Protein AF-A0A1F3VBC3-F1 (afdb_monomer_lite)

Secondary structure (DSSP, 8-state):
-HHHHHHHHHHHHHHHHHHHHTHHHHHHHTTTHHHHHT-HHHHHHHHHHHHHHHHHGGGGS-TT--HHHHHHHHHHHHHHHHHHHHHHHHHHTTSS-HHHHHHHHHHHHIIIIIHHHHHHHHHHSS--TTHHHHHHHHHHHHHHHHHHTTEE--TTS--EEGGGSTT-S-------HHHHHHHHHHHHHHHHHHHHHHHHT-

Foldseek 3Di:
DVVVVVVLVVLLVVLVVLCVVCVVVVCVVQVCVVVLLPDPVNVVVLVVLLCLLQVLQVLQPDPLGHNVLSNQLSVLLSSQLLVLLLQVVCVVVVNHDPSSNSSSVSSLSVNQAVSSQVVCCVVPVHGDPCRVVSSVVSSVLSNLSNQLSQWADAVPDQIDGVSVDSPPPHPPGDGDVVNSCVVNVVSVVVSVCVSVVSVVVD

Sequence (202 aa):
MMVFRIIIIVLSFTSLALVIFNFSDLKQRYKNYFRFLFTPWKVITFVLATLGITLVAPYTGDPTWDYGVSIIMSVMTYLSAPWVCGVTYRFFNRRSSFYDLIIAIAMWLLSASLSYDLYNYFKLGFFPDSSLANLSISTGLYFLGGLFWNLTTLLNQWPTLAFLKESWPDKNIKLNYRSLLIVGLPFMILATITILFFVYNN

pLDDT: mean 87.83, std 8.17, range [58.75, 97.94]

Structure (mmCIF, N/CA/C/O backbone):
data_AF-A0A1F3VBC3-F1
#
_entry.id   AF-A0A1F3VBC3-F1
#
loop_
_atom_site.group_PDB
_atom_site.id
_atom_site.type_symbol
_atom_site.label_atom_id
_atom_site.label_alt_id
_atom_site.label_comp_id
_atom_site.label_asym_id
_atom_site.label_entity_id
_atom_site.label_seq_id
_atom_site.pdbx_PDB_ins_code
_atom_site.Cartn_x
_atom_site.Cartn_y
_atom_site.Cartn_z
_atom_site.occupancy
_atom_site.B_iso_or_equiv
_atom_site.auth_seq_id
_atom_site.auth_comp_id
_atom_site.auth_asym_id
_atom_site.auth_atom_id
_atom_site.pdbx_PDB_model_num
ATOM 1 N N . MET A 1 1 ? 23.721 5.123 -6.062 1.00 69.94 1 MET A N 1
ATOM 2 C CA . MET A 1 1 ? 22.565 4.207 -6.239 1.00 69.94 1 MET A CA 1
ATOM 3 C C . MET A 1 1 ? 22.745 2.842 -5.578 1.00 69.94 1 MET A C 1
ATOM 5 O O . MET A 1 1 ? 21.827 2.418 -4.893 1.00 69.94 1 MET A O 1
ATOM 9 N N . MET A 1 2 ? 23.890 2.162 -5.715 1.00 78.50 2 MET A N 1
ATOM 10 C CA . MET A 1 2 ? 24.090 0.813 -5.147 1.00 78.50 2 MET A CA 1
ATOM 11 C C . MET A 1 2 ? 23.844 0.723 -3.627 1.00 78.50 2 MET A C 1
ATOM 13 O O . MET A 1 2 ? 23.063 -0.113 -3.188 1.00 78.50 2 MET A O 1
ATOM 17 N N . VAL A 1 3 ? 24.431 1.626 -2.832 1.00 79.81 3 VAL A N 1
ATOM 18 C CA . VAL A 1 3 ? 24.248 1.660 -1.363 1.00 79.81 3 VAL A CA 1
ATOM 19 C C . VAL A 1 3 ? 22.774 1.810 -0.972 1.00 79.81 3 VAL A C 1
ATOM 21 O O . VAL A 1 3 ? 22.285 1.113 -0.092 1.00 79.81 3 VAL A O 1
ATOM 24 N N . PHE A 1 4 ? 22.042 2.676 -1.672 1.00 79.69 4 PHE A N 1
ATOM 25 C CA . PHE A 1 4 ? 20.618 2.909 -1.436 1.00 79.69 4 PHE A CA 1
ATOM 26 C C . PHE A 1 4 ? 19.768 1.653 -1.682 1.00 79.69 4 PHE A C 1
ATOM 28 O O . PHE A 1 4 ? 18.928 1.305 -0.854 1.00 79.69 4 PHE A O 1
ATOM 35 N N . ARG A 1 5 ? 20.035 0.927 -2.776 1.00 81.06 5 ARG A N 1
ATOM 36 C CA . ARG A 1 5 ? 19.354 -0.341 -3.082 1.00 81.06 5 ARG A CA 1
ATOM 37 C C . ARG A 1 5 ? 19.635 -1.401 -2.018 1.00 81.06 5 ARG A C 1
ATOM 39 O O . ARG A 1 5 ? 18.708 -2.062 -1.567 1.00 81.06 5 ARG A O 1
ATOM 46 N N . ILE A 1 6 ? 20.887 -1.517 -1.568 1.00 84.25 6 ILE A N 1
ATOM 47 C CA . ILE A 1 6 ? 21.260 -2.443 -0.487 1.00 84.25 6 ILE A CA 1
ATOM 48 C C . ILE A 1 6 ? 20.471 -2.123 0.785 1.00 84.25 6 ILE A C 1
ATOM 50 O O . ILE A 1 6 ? 19.919 -3.032 1.395 1.00 84.25 6 ILE A O 1
ATOM 54 N N . ILE A 1 7 ? 20.356 -0.844 1.153 1.00 83.69 7 ILE A N 1
ATOM 55 C CA . ILE A 1 7 ? 19.577 -0.426 2.326 1.00 83.69 7 ILE A CA 1
ATOM 56 C C . ILE A 1 7 ? 18.109 -0.850 2.189 1.00 83.69 7 ILE A C 1
ATOM 58 O O . ILE A 1 7 ? 17.572 -1.460 3.109 1.00 83.69 7 ILE A O 1
ATOM 62 N N . ILE A 1 8 ? 17.464 -0.586 1.047 1.00 83.06 8 ILE A N 1
ATOM 63 C CA . ILE A 1 8 ? 16.056 -0.963 0.824 1.00 83.06 8 ILE A CA 1
ATOM 64 C C . ILE A 1 8 ? 15.864 -2.476 0.892 1.00 83.06 8 ILE A C 1
ATOM 66 O O . ILE A 1 8 ? 14.928 -2.943 1.543 1.00 83.06 8 ILE A O 1
ATOM 70 N N . ILE A 1 9 ? 16.751 -3.237 0.250 1.00 85.69 9 ILE A N 1
ATOM 71 C CA . ILE A 1 9 ? 16.736 -4.702 0.260 1.00 85.69 9 ILE A CA 1
ATOM 72 C C . ILE A 1 9 ? 16.849 -5.206 1.699 1.00 85.69 9 ILE A C 1
ATOM 74 O O . ILE A 1 9 ? 15.980 -5.943 2.161 1.00 85.69 9 ILE A O 1
ATOM 78 N N . VAL A 1 10 ? 17.871 -4.761 2.434 1.00 86.44 10 VAL A N 1
ATOM 79 C CA . VAL A 1 10 ? 18.107 -5.182 3.820 1.00 86.44 10 VAL A CA 1
ATOM 80 C C . VAL A 1 10 ? 16.914 -4.831 4.704 1.00 86.44 10 VAL A C 1
ATOM 82 O O . VAL A 1 10 ? 16.432 -5.699 5.429 1.00 86.44 10 VAL A O 1
ATOM 85 N N . LEU A 1 11 ? 16.385 -3.607 4.621 1.00 83.19 11 LEU A N 1
ATOM 86 C CA . LEU A 1 11 ? 15.227 -3.188 5.416 1.00 83.19 11 LEU A CA 1
ATOM 87 C C . LEU A 1 11 ? 13.977 -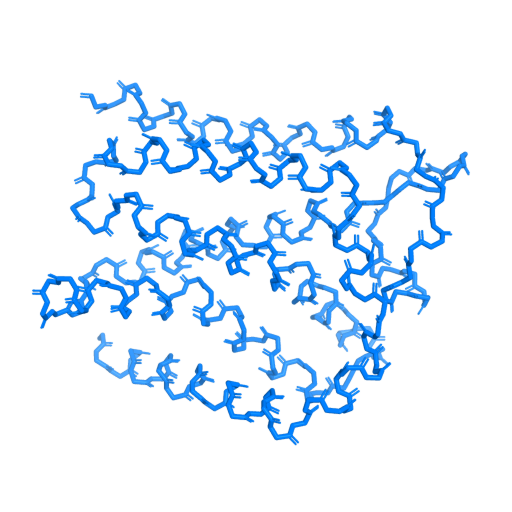4.016 5.099 1.00 83.19 11 LEU A C 1
ATOM 89 O O . LEU A 1 11 ? 13.274 -4.437 6.016 1.00 83.19 11 LEU A O 1
ATOM 93 N N . SER A 1 12 ? 13.719 -4.291 3.822 1.00 81.00 12 SER A N 1
ATOM 94 C CA . SER A 1 12 ? 12.534 -5.035 3.384 1.00 81.00 12 SER A CA 1
ATOM 95 C C . SER A 1 12 ? 12.616 -6.532 3.714 1.00 81.00 12 SER A C 1
ATOM 97 O O . SER A 1 12 ? 11.618 -7.135 4.099 1.00 81.00 12 SER A O 1
ATOM 99 N N . PHE A 1 13 ? 13.795 -7.155 3.622 1.00 83.88 13 PHE A N 1
ATOM 100 C CA . PHE A 1 13 ? 13.970 -8.542 4.071 1.00 83.88 13 PHE A CA 1
ATOM 101 C C . PHE A 1 13 ? 13.936 -8.651 5.595 1.00 83.88 13 PHE A C 1
ATOM 103 O O . PHE A 1 13 ? 13.336 -9.582 6.132 1.00 83.88 13 PHE A O 1
ATOM 110 N N . THR A 1 14 ? 14.513 -7.672 6.298 1.00 79.94 14 THR A N 1
ATOM 111 C CA . THR A 1 14 ? 14.430 -7.598 7.761 1.00 79.94 14 THR A CA 1
ATOM 112 C C . THR A 1 14 ? 12.976 -7.488 8.202 1.00 79.94 14 THR A C 1
ATOM 114 O O . THR A 1 14 ? 12.574 -8.157 9.147 1.00 79.94 14 THR A O 1
ATOM 117 N N . SER A 1 15 ? 12.143 -6.714 7.508 1.00 74.25 15 SER A N 1
ATOM 118 C CA . SER A 1 15 ? 10.729 -6.604 7.871 1.00 74.25 15 SER A CA 1
ATOM 119 C C . SER A 1 15 ? 9.919 -7.837 7.563 1.00 74.25 15 SER A C 1
ATOM 121 O O . SER A 1 15 ? 9.109 -8.223 8.400 1.00 74.25 15 SER A O 1
ATOM 123 N N . LEU A 1 16 ? 10.167 -8.489 6.427 1.00 80.69 16 LEU A N 1
ATOM 124 C CA . LEU A 1 16 ? 9.552 -9.775 6.133 1.00 80.69 16 LEU A CA 1
ATOM 125 C C . LEU A 1 16 ? 9.882 -10.780 7.244 1.00 80.69 16 LEU A C 1
ATOM 127 O O . LEU A 1 16 ? 8.977 -11.421 7.776 1.00 80.69 16 LEU A O 1
ATOM 131 N N . ALA A 1 17 ? 11.148 -10.843 7.665 1.00 85.56 17 ALA A N 1
ATOM 132 C CA . ALA A 1 17 ? 11.569 -11.664 8.793 1.00 85.56 17 ALA A CA 1
ATOM 133 C C . ALA A 1 17 ? 10.848 -11.261 10.092 1.00 85.56 17 ALA A C 1
ATOM 135 O O . ALA A 1 17 ? 10.255 -12.114 10.747 1.00 85.56 17 ALA A O 1
ATOM 136 N N . LEU A 1 18 ? 10.821 -9.972 10.450 1.00 81.19 18 LEU A N 1
ATOM 137 C CA . LEU A 1 18 ? 10.147 -9.483 11.661 1.00 81.19 18 LEU A CA 1
ATOM 138 C C . LEU A 1 18 ? 8.646 -9.802 11.672 1.00 81.19 18 LEU A C 1
ATOM 140 O O . LEU A 1 18 ? 8.120 -10.199 12.714 1.00 81.19 18 LEU A O 1
ATOM 144 N N . VAL A 1 19 ? 7.966 -9.668 10.530 1.00 80.75 19 VAL A N 1
ATOM 145 C CA . VAL A 1 19 ? 6.551 -10.029 10.370 1.00 80.75 19 VAL A CA 1
ATOM 146 C C . VAL A 1 19 ? 6.353 -11.526 10.563 1.00 80.75 19 VAL A C 1
ATOM 148 O O . VAL A 1 19 ? 5.432 -11.908 11.278 1.00 80.75 19 VAL A O 1
ATOM 151 N N . ILE A 1 20 ? 7.210 -12.365 9.975 1.00 85.12 20 ILE A N 1
ATOM 152 C CA . ILE A 1 20 ? 7.134 -13.827 10.104 1.00 85.12 20 ILE A CA 1
ATOM 153 C C . ILE A 1 20 ? 7.368 -14.253 11.558 1.00 85.12 20 ILE A C 1
ATOM 155 O O . ILE A 1 20 ? 6.553 -14.984 12.120 1.00 85.12 20 ILE A O 1
ATOM 159 N N . PHE A 1 21 ? 8.436 -13.762 12.191 1.00 87.00 21 PHE A N 1
ATOM 160 C CA . PHE A 1 21 ? 8.805 -14.152 13.555 1.00 87.00 21 PHE A CA 1
ATOM 161 C C . PHE A 1 21 ? 7.819 -13.658 14.617 1.00 87.00 21 PHE A C 1
ATOM 163 O O . PHE A 1 21 ? 7.681 -14.294 15.655 1.00 87.00 21 PHE A O 1
ATOM 170 N N . ASN A 1 22 ? 7.108 -12.557 14.359 1.00 84.44 22 ASN A N 1
ATOM 171 C CA . ASN A 1 22 ? 6.190 -11.941 15.324 1.00 84.44 22 ASN A CA 1
ATOM 172 C C . ASN A 1 22 ? 4.739 -11.969 14.832 1.00 84.44 22 ASN A C 1
ATOM 174 O O . ASN A 1 22 ? 3.905 -11.153 15.238 1.00 84.44 22 ASN A O 1
ATOM 178 N N . PHE A 1 23 ? 4.432 -12.903 13.929 1.00 83.06 23 PHE A N 1
ATOM 179 C CA . PHE A 1 23 ? 3.136 -12.970 13.272 1.00 83.06 23 PHE A CA 1
ATOM 180 C C . PHE A 1 23 ? 1.991 -13.171 14.269 1.00 83.06 23 PHE A C 1
ATOM 182 O O . PHE A 1 23 ? 0.934 -12.565 14.105 1.00 83.06 23 PHE A O 1
ATOM 189 N N . SER A 1 24 ? 2.191 -13.977 15.320 1.00 85.75 24 SER A N 1
ATOM 190 C CA . SER A 1 24 ? 1.194 -14.210 16.377 1.00 85.75 24 SER A CA 1
ATOM 191 C C . SER A 1 24 ? 0.771 -12.910 17.058 1.00 85.75 24 SER A C 1
ATOM 193 O O . SER A 1 24 ? -0.422 -12.622 17.173 1.00 85.75 24 SER A O 1
ATOM 195 N N . ASP A 1 25 ? 1.751 -12.100 17.441 1.00 87.56 25 ASP A N 1
ATOM 196 C CA . ASP A 1 25 ? 1.551 -10.877 18.209 1.00 87.56 25 ASP A CA 1
ATOM 197 C C . ASP A 1 25 ? 0.918 -9.796 17.338 1.00 87.56 25 ASP A C 1
ATOM 199 O O . ASP A 1 25 ? -0.053 -9.148 17.738 1.00 87.56 25 ASP A O 1
ATOM 203 N N . LEU A 1 26 ? 1.409 -9.646 16.103 1.00 86.44 26 LEU A N 1
ATOM 204 C CA . LEU A 1 26 ? 0.818 -8.749 15.110 1.00 86.44 26 LEU A CA 1
ATOM 205 C C . LEU A 1 26 ? -0.625 -9.149 14.797 1.00 86.44 26 LEU A C 1
ATOM 207 O O . LEU A 1 26 ? -1.516 -8.296 14.783 1.00 86.44 26 LEU A O 1
ATOM 211 N N . LYS A 1 27 ? -0.881 -10.448 14.604 1.00 87.00 27 LYS A N 1
ATOM 212 C CA . LYS A 1 27 ? -2.225 -10.982 14.369 1.00 87.00 27 LYS A CA 1
ATOM 213 C C . LYS A 1 27 ? -3.145 -10.686 15.544 1.00 87.00 27 LYS A C 1
ATOM 215 O O . LYS A 1 27 ? -4.299 -10.342 15.314 1.00 87.00 27 LYS A O 1
ATOM 220 N N . GLN A 1 28 ? -2.673 -10.787 16.784 1.00 88.50 28 GLN A N 1
ATOM 221 C CA . GLN A 1 28 ? -3.487 -10.476 17.956 1.00 88.50 28 GLN A CA 1
ATOM 222 C C . GLN A 1 28 ? -3.788 -8.974 18.060 1.00 88.50 28 GLN A C 1
ATOM 224 O O . GLN A 1 28 ? -4.956 -8.603 18.223 1.00 88.50 28 GLN A O 1
ATOM 229 N N . ARG A 1 29 ? -2.769 -8.113 17.913 1.00 88.62 29 ARG A N 1
ATOM 230 C CA . ARG A 1 29 ? -2.910 -6.644 17.975 1.00 88.62 29 ARG A CA 1
ATOM 231 C C . ARG A 1 29 ? -3.821 -6.100 16.877 1.00 88.62 29 ARG A C 1
ATOM 233 O O . ARG A 1 29 ? -4.640 -5.219 17.132 1.00 88.62 29 ARG A O 1
ATOM 240 N N . TYR A 1 30 ? -3.725 -6.655 15.673 1.00 89.50 30 TYR A N 1
ATOM 241 C CA . TYR A 1 30 ? -4.440 -6.181 14.487 1.00 89.50 30 TYR A CA 1
ATOM 242 C C . TYR A 1 30 ? -5.474 -7.193 13.971 1.00 89.50 30 TYR A C 1
ATOM 244 O O . TYR A 1 30 ? -5.798 -7.203 12.785 1.00 89.50 30 TYR A O 1
ATOM 252 N N . LYS A 1 31 ? -6.055 -8.018 14.855 1.00 89.25 31 LYS A N 1
ATOM 253 C CA . LYS A 1 31 ? -6.970 -9.128 14.499 1.00 89.25 31 LYS A CA 1
ATOM 254 C C . LYS A 1 31 ? -8.159 -8.741 13.617 1.00 89.25 31 LYS A C 1
ATOM 256 O O . LYS A 1 31 ? -8.655 -9.552 12.842 1.00 89.25 31 LYS A O 1
ATOM 261 N N . ASN A 1 32 ? -8.612 -7.495 13.727 1.00 90.81 32 ASN A N 1
ATOM 262 C CA . ASN A 1 32 ? -9.753 -6.971 12.981 1.00 90.81 32 ASN A CA 1
ATOM 263 C C . ASN A 1 32 ? -9.347 -6.236 11.691 1.00 90.81 32 ASN A C 1
ATOM 265 O O . ASN A 1 32 ? -10.221 -5.802 10.941 1.00 90.81 32 ASN A O 1
ATOM 269 N N . TYR A 1 33 ? -8.049 -6.134 11.387 1.00 92.69 33 TYR A N 1
ATOM 270 C CA . TYR A 1 33 ? -7.543 -5.357 10.257 1.00 92.69 33 TYR A CA 1
ATOM 271 C C . TYR A 1 33 ? -8.084 -5.840 8.912 1.00 92.69 33 TYR A C 1
ATOM 273 O O . TYR A 1 33 ? -8.641 -5.047 8.159 1.00 92.69 33 TYR A O 1
ATOM 281 N N . PHE A 1 34 ? -8.029 -7.144 8.629 1.00 91.88 34 PHE A N 1
ATOM 282 C CA . PHE A 1 34 ? -8.588 -7.675 7.382 1.00 91.88 34 PHE A CA 1
ATOM 283 C C . PHE A 1 34 ? -10.100 -7.467 7.297 1.00 91.88 34 PHE A C 1
ATOM 285 O O . PHE A 1 34 ? -10.625 -7.136 6.240 1.00 91.88 34 PHE A O 1
ATOM 292 N N . ARG A 1 35 ? -10.815 -7.567 8.421 1.00 90.69 35 ARG A N 1
ATOM 293 C CA . ARG A 1 35 ? -12.256 -7.290 8.469 1.00 90.69 35 ARG A CA 1
ATOM 294 C C . ARG A 1 35 ? -12.571 -5.810 8.208 1.00 90.69 35 ARG A C 1
ATOM 296 O O . ARG A 1 35 ? -13.607 -5.508 7.618 1.00 90.69 35 ARG A O 1
ATOM 303 N N . PHE A 1 36 ? -11.695 -4.903 8.636 1.00 91.06 36 PHE A N 1
ATOM 304 C CA . PHE A 1 36 ? -11.738 -3.473 8.326 1.00 91.06 36 PHE A CA 1
ATOM 305 C C . PHE A 1 36 ? -11.388 -3.180 6.858 1.00 91.06 36 PHE A C 1
ATOM 307 O O . PHE A 1 36 ? -11.990 -2.291 6.244 1.00 91.06 36 PHE A O 1
ATOM 314 N N . LEU A 1 37 ? -10.424 -3.911 6.298 1.00 93.12 37 LEU A N 1
ATOM 315 C CA . LEU A 1 37 ? -9.957 -3.741 4.928 1.00 93.12 37 LEU A CA 1
ATOM 316 C C . LEU A 1 37 ? -10.989 -4.265 3.925 1.00 93.12 37 LEU A C 1
ATOM 318 O O . LEU A 1 37 ? -11.420 -3.524 3.055 1.00 93.12 37 LEU A O 1
ATOM 322 N N . PHE A 1 38 ? -11.499 -5.483 4.111 1.00 93.19 38 PHE A N 1
ATOM 323 C CA . PHE A 1 38 ? -12.485 -6.119 3.228 1.00 93.19 38 PHE A CA 1
ATOM 324 C C . PHE A 1 38 ? -13.928 -5.633 3.459 1.00 93.19 38 PHE A C 1
ATOM 326 O O . PHE A 1 38 ? -14.891 -6.399 3.408 1.00 93.19 38 PHE A O 1
ATOM 333 N N . THR A 1 39 ? -14.101 -4.337 3.721 1.00 90.38 39 THR A N 1
ATOM 334 C CA . THR A 1 39 ? -15.423 -3.703 3.639 1.00 90.38 39 THR A CA 1
ATOM 335 C C . THR A 1 39 ? -15.778 -3.458 2.166 1.00 90.38 39 THR A C 1
ATOM 337 O O . THR A 1 39 ? -14.889 -3.086 1.399 1.00 90.38 39 THR A O 1
ATOM 340 N N . PRO A 1 40 ? -17.045 -3.644 1.738 1.00 90.06 40 PRO A N 1
ATOM 341 C CA . PRO A 1 40 ? -17.389 -3.685 0.313 1.00 90.06 40 PRO A CA 1
ATOM 342 C C . PRO A 1 40 ? -16.888 -2.489 -0.502 1.00 90.06 40 PRO A C 1
ATOM 344 O O . PRO A 1 40 ? -16.313 -2.672 -1.568 1.00 90.06 40 PRO A O 1
ATOM 347 N N . TRP A 1 41 ? -17.026 -1.266 0.015 1.00 89.19 41 TRP A N 1
ATOM 348 C CA . TRP A 1 41 ? -16.604 -0.064 -0.711 1.00 89.19 41 TRP A CA 1
ATOM 349 C C . TRP A 1 41 ? -15.081 0.018 -0.909 1.00 89.19 41 TRP A C 1
ATOM 351 O O . TRP A 1 41 ? -14.628 0.499 -1.946 1.00 89.19 41 TRP A O 1
ATOM 361 N N . LYS A 1 42 ? -14.279 -0.474 0.045 1.00 92.81 42 LYS A N 1
ATOM 362 C CA . LYS A 1 42 ? -12.815 -0.501 -0.081 1.00 92.81 42 LYS A CA 1
ATOM 363 C C . LYS A 1 42 ? -12.381 -1.508 -1.126 1.00 92.81 42 LYS A C 1
ATOM 365 O O . LYS A 1 42 ? -11.530 -1.191 -1.942 1.00 92.81 42 LYS A O 1
ATOM 370 N N . VAL A 1 43 ? -13.033 -2.671 -1.148 1.00 95.06 43 VAL A N 1
ATOM 371 C CA . VAL A 1 43 ? -12.787 -3.703 -2.160 1.00 95.06 43 VAL A CA 1
ATOM 372 C C . VAL A 1 43 ? -13.162 -3.191 -3.548 1.00 95.06 43 VAL A C 1
ATOM 374 O O . VAL A 1 43 ? -12.364 -3.313 -4.466 1.00 95.06 43 VAL A O 1
ATOM 377 N N . ILE A 1 44 ? -14.333 -2.564 -3.700 1.00 92.81 44 ILE A N 1
ATOM 378 C CA . ILE A 1 44 ? -14.769 -1.997 -4.985 1.00 92.81 44 ILE A CA 1
ATOM 379 C C . ILE A 1 44 ? -13.779 -0.930 -5.465 1.00 92.81 44 ILE A C 1
ATOM 381 O O . ILE A 1 44 ? -13.311 -0.990 -6.597 1.00 92.81 44 ILE A O 1
ATOM 385 N N . THR A 1 45 ? -13.421 0.024 -4.605 1.00 93.12 45 THR A N 1
ATOM 386 C CA . THR A 1 45 ? -12.475 1.094 -4.968 1.00 93.12 45 THR A CA 1
ATOM 387 C C . THR A 1 45 ? -11.069 0.566 -5.242 1.00 93.12 45 THR A C 1
ATOM 389 O O . THR A 1 45 ? -10.415 1.058 -6.154 1.00 93.12 45 THR A O 1
ATOM 392 N N . PHE A 1 46 ? -10.622 -0.468 -4.527 1.00 95.19 46 PHE A N 1
ATOM 393 C CA . PHE A 1 46 ? -9.385 -1.192 -4.820 1.00 95.19 46 PHE A CA 1
ATOM 394 C C . PHE A 1 46 ? -9.404 -1.853 -6.194 1.00 95.19 46 PHE A C 1
ATOM 396 O O . PHE A 1 46 ? -8.455 -1.682 -6.956 1.00 95.19 46 PHE A O 1
ATOM 403 N N . VAL A 1 47 ? -10.476 -2.575 -6.529 1.00 96.25 47 VAL A N 1
ATOM 404 C CA . VAL A 1 47 ? -10.616 -3.222 -7.839 1.00 96.25 47 VAL A CA 1
ATOM 405 C C . VAL A 1 47 ? -10.597 -2.171 -8.946 1.00 96.25 47 VAL A C 1
ATOM 407 O O . VAL A 1 47 ? -9.840 -2.318 -9.898 1.00 96.25 47 VAL A O 1
ATOM 410 N N . LEU A 1 48 ? -11.352 -1.079 -8.798 1.00 92.81 48 LEU A N 1
ATOM 411 C CA . LEU A 1 48 ? -11.370 0.010 -9.779 1.00 92.81 48 LEU A CA 1
ATOM 412 C C . LEU A 1 48 ? -10.000 0.684 -9.930 1.00 92.81 48 LEU A C 1
ATOM 414 O O . LEU A 1 48 ? -9.552 0.895 -11.054 1.00 92.81 48 LEU A O 1
ATOM 418 N N . ALA A 1 49 ? -9.318 0.987 -8.822 1.00 92.31 49 ALA A N 1
ATOM 419 C CA . ALA A 1 49 ? -7.990 1.596 -8.852 1.00 92.31 49 ALA A CA 1
ATOM 420 C C . ALA A 1 49 ? -6.949 0.669 -9.497 1.00 92.31 49 ALA A C 1
ATOM 422 O O . ALA A 1 49 ? -6.170 1.119 -10.333 1.00 92.31 49 ALA A O 1
ATOM 423 N N . THR A 1 50 ? -6.979 -0.623 -9.154 1.00 94.94 50 THR A N 1
ATOM 424 C CA . THR A 1 50 ? -6.077 -1.638 -9.719 1.00 94.94 50 THR A CA 1
ATOM 425 C C . THR A 1 50 ? -6.314 -1.795 -11.213 1.00 94.94 50 THR A C 1
ATOM 427 O O . THR A 1 50 ? -5.371 -1.724 -11.988 1.00 94.94 50 THR A O 1
ATOM 430 N N . LEU A 1 51 ? -7.570 -1.937 -11.646 1.00 93.19 51 LEU A N 1
ATOM 431 C CA . LEU A 1 51 ? -7.895 -2.013 -13.071 1.00 93.19 51 LEU A CA 1
ATOM 432 C C . LEU A 1 51 ? -7.448 -0.751 -13.812 1.00 93.19 51 LEU A C 1
ATOM 434 O O . LEU A 1 51 ? -6.824 -0.860 -14.861 1.00 93.19 51 LEU A O 1
ATOM 438 N N . GLY A 1 52 ? -7.711 0.433 -13.251 1.00 90.50 52 GLY A N 1
ATOM 439 C CA . GLY A 1 52 ? -7.299 1.703 -13.843 1.00 90.50 52 GLY A CA 1
ATOM 440 C C . GLY A 1 52 ? -5.789 1.786 -14.061 1.00 90.50 52 GLY A C 1
ATOM 441 O O . GLY A 1 52 ? -5.349 2.015 -15.185 1.00 90.50 52 GLY A O 1
ATOM 442 N N . ILE A 1 53 ? -4.987 1.549 -13.018 1.00 90.69 53 ILE A N 1
ATOM 443 C CA . ILE A 1 53 ? -3.526 1.640 -13.138 1.00 90.69 53 ILE A CA 1
ATOM 444 C C . ILE A 1 53 ? -2.949 0.518 -14.004 1.00 90.69 53 ILE A C 1
ATOM 446 O O . ILE A 1 53 ? -2.052 0.768 -14.799 1.00 90.69 53 ILE A O 1
ATOM 450 N N . THR A 1 54 ? -3.482 -0.700 -13.912 1.00 93.62 54 THR A N 1
ATOM 451 C CA . THR A 1 54 ? -3.007 -1.840 -14.702 1.00 93.62 54 THR A CA 1
ATOM 452 C C . THR A 1 54 ? -3.289 -1.658 -16.186 1.00 93.62 54 THR A C 1
ATOM 454 O O . THR A 1 54 ? -2.431 -1.983 -17.001 1.00 93.62 54 THR A O 1
ATOM 457 N N . LEU A 1 55 ? -4.441 -1.095 -16.556 1.00 91.19 55 LEU A N 1
ATOM 458 C CA . LEU A 1 55 ? -4.748 -0.806 -17.956 1.00 91.19 55 LEU A CA 1
ATOM 459 C C . LEU A 1 55 ? -3.842 0.282 -18.538 1.00 91.19 55 LEU A C 1
ATOM 461 O O . LEU A 1 55 ? -3.531 0.218 -19.721 1.00 91.19 55 LEU A O 1
ATOM 465 N N . VAL A 1 56 ? -3.415 1.250 -17.725 1.00 88.12 56 VAL A N 1
ATOM 466 C CA . VAL A 1 56 ? -2.633 2.409 -18.186 1.00 88.12 56 VAL A CA 1
ATOM 467 C C . VAL A 1 56 ? -1.127 2.192 -18.089 1.00 88.12 56 VAL A C 1
ATOM 469 O O . VAL A 1 56 ? -0.397 2.769 -18.884 1.00 88.12 56 VAL A O 1
ATOM 472 N N . ALA A 1 57 ? -0.653 1.331 -17.185 1.00 88.62 57 ALA A N 1
ATOM 473 C CA . ALA A 1 57 ? 0.770 1.092 -16.939 1.00 88.62 57 ALA A CA 1
ATOM 474 C C . ALA A 1 57 ? 1.618 0.873 -18.216 1.00 88.62 57 ALA A C 1
ATOM 476 O O . ALA A 1 57 ? 2.630 1.561 -18.349 1.00 88.62 57 ALA A O 1
ATOM 477 N N . PRO A 1 58 ? 1.216 0.028 -19.190 1.00 88.06 58 PRO A N 1
ATOM 478 C CA . PRO A 1 58 ? 1.996 -0.172 -20.419 1.00 88.06 58 PRO A CA 1
ATOM 479 C C . PRO A 1 58 ? 2.051 1.056 -21.335 1.00 88.06 58 PRO A C 1
ATOM 481 O O . PRO A 1 58 ? 2.954 1.172 -22.157 1.00 88.06 58 PRO A O 1
ATOM 484 N N . TYR A 1 59 ? 1.092 1.971 -21.197 1.00 84.88 59 TYR A N 1
ATOM 485 C CA . TYR A 1 59 ? 1.002 3.222 -21.946 1.00 84.88 59 TYR A CA 1
ATOM 486 C C . TYR A 1 59 ? 1.603 4.380 -21.151 1.00 84.88 59 TYR A C 1
ATOM 488 O O . TYR A 1 59 ? 1.123 5.495 -21.244 1.00 84.88 59 TYR A O 1
ATOM 496 N N . THR A 1 60 ? 2.588 4.140 -20.289 1.00 81.88 60 THR A N 1
ATOM 497 C CA . THR A 1 60 ? 3.291 5.223 -19.578 1.00 81.88 60 THR A CA 1
ATOM 498 C C . THR A 1 60 ? 4.570 5.656 -20.294 1.00 81.88 60 THR A C 1
ATOM 500 O O . THR A 1 60 ? 5.190 6.636 -19.890 1.00 81.88 60 THR A O 1
ATOM 503 N N . GLY A 1 61 ? 4.985 4.920 -21.330 1.00 82.69 61 GLY A N 1
ATOM 504 C CA . GLY A 1 61 ? 6.294 5.067 -21.967 1.00 82.69 61 GLY A CA 1
ATOM 505 C C . GLY A 1 61 ? 7.454 4.509 -21.131 1.00 82.69 61 GLY A C 1
ATOM 506 O O . GLY A 1 61 ? 8.587 4.488 -21.610 1.00 82.69 61 GLY A O 1
ATOM 507 N N . ASP A 1 62 ? 7.196 4.028 -19.907 1.00 85.69 62 ASP A N 1
ATOM 508 C CA . ASP A 1 62 ? 8.197 3.389 -19.056 1.00 85.69 62 ASP A CA 1
ATOM 509 C C . ASP A 1 62 ? 8.191 1.859 -19.279 1.00 85.69 62 ASP A C 1
ATOM 511 O O . ASP A 1 62 ? 7.236 1.181 -18.892 1.00 85.69 62 ASP A O 1
ATOM 515 N N . PRO A 1 63 ? 9.261 1.268 -19.849 1.00 87.31 63 PRO A N 1
ATOM 516 C CA . PRO A 1 63 ? 9.325 -0.171 -20.138 1.00 87.31 63 PRO A CA 1
ATOM 517 C C . PRO A 1 63 ? 9.321 -1.061 -18.880 1.00 87.31 63 PRO A C 1
ATOM 519 O O . PRO A 1 63 ? 9.156 -2.285 -18.969 1.00 87.31 63 PRO A O 1
ATOM 522 N N . THR A 1 64 ? 9.523 -0.464 -17.706 1.00 92.38 64 THR A N 1
ATOM 523 C CA . THR A 1 64 ? 9.525 -1.145 -16.406 1.00 92.38 64 THR A CA 1
ATOM 524 C C . THR A 1 64 ? 8.138 -1.204 -15.765 1.00 92.38 64 THR A C 1
ATOM 526 O O . THR A 1 64 ? 7.956 -1.918 -14.775 1.00 92.38 64 THR A O 1
ATOM 529 N N . TRP A 1 65 ? 7.163 -0.481 -16.329 1.00 91.69 65 TRP A N 1
ATOM 530 C CA . TRP A 1 65 ? 5.769 -0.465 -15.905 1.00 91.69 65 TRP A CA 1
ATOM 531 C C . TRP A 1 65 ? 4.905 -1.268 -16.874 1.00 91.69 65 TRP A C 1
ATOM 533 O O . TRP A 1 65 ? 4.604 -0.857 -17.988 1.00 91.69 65 TRP A O 1
ATOM 543 N N . ASP A 1 66 ? 4.482 -2.446 -16.429 1.00 93.06 66 ASP A N 1
ATOM 544 C CA . ASP A 1 66 ? 3.593 -3.329 -17.176 1.00 93.06 66 ASP A CA 1
ATOM 545 C C . ASP A 1 66 ? 2.405 -3.805 -16.323 1.00 93.06 66 ASP A C 1
ATOM 547 O O . ASP A 1 66 ? 2.199 -3.398 -15.171 1.00 93.06 66 ASP A O 1
ATOM 551 N N . TYR A 1 67 ? 1.601 -4.698 -16.898 1.00 95.12 67 TYR A N 1
ATOM 552 C CA . TYR A 1 67 ? 0.463 -5.297 -16.211 1.00 95.12 67 TYR A CA 1
ATOM 553 C C . TYR A 1 67 ? 0.859 -6.047 -14.928 1.00 95.12 67 TYR A C 1
ATOM 555 O O . TYR A 1 67 ? 0.131 -5.998 -13.940 1.00 95.12 67 TYR A O 1
ATOM 563 N N . GLY A 1 68 ? 2.001 -6.736 -14.917 1.00 96.38 68 GLY A N 1
ATOM 564 C CA . GLY A 1 68 ? 2.416 -7.565 -13.788 1.00 96.38 68 GLY A CA 1
ATOM 565 C C . GLY A 1 68 ? 2.827 -6.726 -12.583 1.00 96.38 68 GLY A C 1
ATOM 566 O O . GLY A 1 68 ? 2.279 -6.905 -11.491 1.00 96.38 68 GLY A O 1
ATOM 567 N N . VAL A 1 69 ? 3.738 -5.768 -12.780 1.00 95.88 69 VAL A N 1
ATOM 568 C CA . VAL A 1 69 ? 4.224 -4.920 -11.680 1.00 95.88 69 VAL A CA 1
ATOM 569 C C . VAL A 1 69 ? 3.109 -4.053 -11.103 1.00 95.88 69 VAL A C 1
ATOM 571 O O . VAL A 1 69 ? 3.010 -3.910 -9.884 1.00 95.88 69 VAL A O 1
ATOM 574 N N . SER A 1 70 ? 2.216 -3.543 -11.957 1.00 95.31 70 SER A N 1
ATOM 575 C CA . SER A 1 70 ? 1.095 -2.704 -11.525 1.00 95.31 70 SER A CA 1
ATOM 576 C C . SER A 1 70 ? 0.114 -3.468 -10.634 1.00 95.31 70 SER A C 1
ATOM 578 O O . SER A 1 70 ? -0.308 -2.935 -9.604 1.00 95.31 70 SER A O 1
ATOM 580 N N . ILE A 1 71 ? -0.195 -4.732 -10.952 1.00 97.44 71 ILE A N 1
ATOM 581 C CA . ILE A 1 71 ? -1.032 -5.593 -10.101 1.00 97.44 71 ILE A CA 1
ATOM 582 C C . ILE A 1 71 ? -0.334 -5.869 -8.767 1.00 97.44 71 ILE A C 1
ATOM 584 O O . ILE A 1 71 ? -0.944 -5.683 -7.712 1.00 97.44 71 ILE A O 1
ATOM 588 N N . ILE A 1 72 ? 0.940 -6.282 -8.798 1.00 97.38 72 ILE A N 1
ATOM 589 C CA . ILE A 1 72 ? 1.711 -6.609 -7.586 1.00 97.38 72 ILE A CA 1
ATOM 590 C C . ILE A 1 72 ? 1.738 -5.407 -6.641 1.00 97.38 72 ILE A C 1
ATOM 592 O O . ILE A 1 72 ? 1.344 -5.519 -5.478 1.00 97.38 72 ILE A O 1
ATOM 596 N N . MET A 1 73 ? 2.136 -4.238 -7.144 1.00 96.81 73 MET A N 1
ATOM 597 C CA . MET A 1 73 ? 2.213 -3.022 -6.338 1.00 96.81 73 MET A CA 1
ATOM 598 C C . MET A 1 73 ? 0.844 -2.578 -5.821 1.00 96.81 73 MET A C 1
ATOM 600 O O . MET A 1 73 ? 0.748 -2.147 -4.670 1.00 96.81 73 MET A O 1
ATOM 604 N N . SER A 1 74 ? -0.223 -2.715 -6.615 1.00 97.25 74 SER A N 1
ATOM 605 C CA . SER A 1 74 ? -1.584 -2.355 -6.190 1.00 97.25 74 SER A CA 1
ATOM 606 C C . SER A 1 74 ? -2.080 -3.238 -5.048 1.00 97.25 74 SER A C 1
ATOM 608 O O . SER A 1 74 ? -2.601 -2.729 -4.053 1.00 97.25 74 SER A O 1
ATOM 610 N N . VAL A 1 75 ? -1.876 -4.556 -5.151 1.00 97.75 75 VAL A N 1
ATOM 611 C CA . VAL A 1 75 ? -2.241 -5.517 -4.098 1.00 97.75 75 VAL A CA 1
ATOM 612 C C . VAL A 1 75 ? -1.475 -5.214 -2.816 1.00 97.75 75 VAL A C 1
ATOM 614 O O . VAL A 1 75 ? -2.079 -5.115 -1.748 1.00 97.75 75 VAL A O 1
ATOM 617 N N . MET A 1 76 ? -0.159 -5.021 -2.911 1.00 96.44 76 MET A N 1
ATOM 618 C CA . MET A 1 76 ? 0.665 -4.711 -1.742 1.00 96.44 76 MET A CA 1
ATOM 619 C C . MET A 1 76 ? 0.234 -3.395 -1.096 1.00 96.44 76 MET A C 1
ATOM 621 O O . MET A 1 76 ? -0.008 -3.362 0.109 1.00 96.44 76 MET A O 1
ATOM 625 N N . THR A 1 77 ? 0.002 -2.359 -1.902 1.00 97.50 77 THR A N 1
ATOM 626 C CA . THR A 1 77 ? -0.469 -1.053 -1.428 1.00 97.50 77 THR A CA 1
ATOM 627 C C . THR A 1 77 ? -1.800 -1.171 -0.693 1.00 97.50 77 THR A C 1
ATOM 629 O O . THR A 1 77 ? -1.934 -0.658 0.417 1.00 97.50 77 THR A O 1
ATOM 632 N N . TYR A 1 78 ? -2.777 -1.889 -1.249 1.00 97.94 78 TYR A N 1
ATOM 633 C CA . TYR A 1 78 ? -4.074 -2.077 -0.600 1.00 97.94 78 TYR A CA 1
ATOM 634 C C . TYR A 1 78 ? -3.962 -2.812 0.738 1.00 97.94 78 TYR A C 1
ATOM 636 O O . TYR A 1 78 ? -4.592 -2.427 1.725 1.00 97.94 78 TYR A O 1
ATOM 644 N N . LEU A 1 79 ? -3.133 -3.856 0.789 1.00 96.69 79 LEU A N 1
ATOM 645 C CA . LEU A 1 79 ? -2.962 -4.669 1.986 1.00 96.69 79 LEU A CA 1
ATOM 646 C C . LEU A 1 79 ? -2.206 -3.932 3.094 1.00 96.69 79 LEU A C 1
ATOM 648 O O . LEU A 1 79 ? -2.561 -4.103 4.261 1.00 96.69 79 LEU A O 1
ATOM 652 N N . SER A 1 80 ? -1.199 -3.116 2.776 1.00 96.25 80 SER A N 1
ATOM 653 C CA . SER A 1 80 ? -0.317 -2.536 3.797 1.00 96.25 80 SER A CA 1
ATOM 654 C C . SER A 1 80 ? -0.487 -1.038 4.031 1.00 96.25 80 SER A C 1
ATOM 656 O O . SER A 1 80 ? -0.308 -0.601 5.169 1.00 96.25 80 SER A O 1
ATOM 658 N N . ALA A 1 81 ? -0.858 -0.232 3.034 1.00 97.75 81 ALA A N 1
ATOM 659 C CA . ALA A 1 81 ? -0.865 1.225 3.184 1.00 97.75 81 ALA A CA 1
ATOM 660 C C . ALA A 1 81 ? -1.791 1.741 4.297 1.00 97.75 81 ALA A C 1
ATOM 662 O O . ALA A 1 81 ? -1.344 2.575 5.092 1.00 97.75 81 ALA A O 1
ATOM 663 N N . PRO A 1 82 ? -3.035 1.240 4.453 1.00 96.75 82 PRO A N 1
ATOM 664 C CA . PRO A 1 82 ? -3.910 1.717 5.519 1.00 96.75 82 PRO A CA 1
ATOM 665 C C . PRO A 1 82 ? -3.346 1.417 6.910 1.00 96.75 82 PRO A C 1
ATOM 667 O O . PRO A 1 82 ? -3.448 2.244 7.821 1.00 96.75 82 PRO A O 1
ATOM 670 N N . TRP A 1 83 ? -2.727 0.246 7.075 1.00 96.38 83 TRP A N 1
ATOM 671 C CA . TRP A 1 83 ? -2.058 -0.129 8.314 1.00 96.38 83 TRP A CA 1
ATOM 672 C C . TRP A 1 83 ? -0.843 0.754 8.593 1.00 96.38 83 TRP A C 1
ATOM 674 O O . TRP A 1 83 ? -0.741 1.286 9.697 1.00 96.38 83 TRP A O 1
ATOM 684 N N . VAL A 1 84 ? 0.019 0.978 7.595 1.00 97.06 84 VAL A N 1
ATOM 685 C CA . VAL A 1 84 ? 1.204 1.838 7.732 1.00 97.06 84 VAL A CA 1
ATOM 686 C C . VAL A 1 84 ? 0.806 3.249 8.158 1.00 97.06 84 VAL A C 1
ATOM 688 O O . VAL A 1 84 ? 1.315 3.730 9.166 1.00 97.06 84 VAL A O 1
ATOM 691 N N . CYS A 1 85 ? -0.163 3.883 7.486 1.00 97.81 85 CYS A N 1
ATOM 692 C CA . CYS A 1 85 ? -0.664 5.202 7.891 1.00 97.81 85 CYS A CA 1
ATOM 693 C C . CYS A 1 85 ? -1.124 5.220 9.356 1.00 97.81 85 CYS A C 1
ATOM 695 O O . CYS A 1 85 ? -0.779 6.132 10.111 1.00 97.81 85 CYS A O 1
ATOM 697 N N . GLY A 1 86 ? -1.893 4.205 9.761 1.00 96.31 86 GLY A N 1
ATOM 698 C CA . GLY A 1 86 ? -2.428 4.117 11.114 1.00 96.31 86 GLY A CA 1
ATOM 699 C C . GLY A 1 86 ? -1.353 3.911 12.175 1.00 96.31 86 GLY A C 1
ATOM 700 O O . GLY A 1 86 ? -1.366 4.600 13.195 1.00 96.31 86 GLY A O 1
ATOM 701 N N . VAL A 1 87 ? -0.396 3.017 11.933 1.00 96.00 87 VAL A N 1
ATOM 702 C CA . VAL A 1 87 ? 0.727 2.764 12.845 1.00 96.00 87 VAL A CA 1
ATOM 703 C C . VAL A 1 87 ? 1.633 3.979 12.957 1.00 96.00 87 VAL A C 1
ATOM 705 O O . VAL A 1 87 ? 1.939 4.387 14.076 1.00 96.00 87 VAL A O 1
ATOM 708 N N . THR A 1 88 ? 2.009 4.603 11.839 1.00 97.12 88 THR A N 1
ATOM 709 C CA . THR A 1 88 ? 2.852 5.804 11.842 1.00 97.12 88 THR A CA 1
ATOM 710 C C . THR A 1 88 ? 2.193 6.925 12.641 1.00 97.12 88 THR A C 1
ATOM 712 O O . THR A 1 88 ? 2.814 7.474 13.551 1.00 97.12 88 THR A O 1
ATOM 715 N N . TYR A 1 89 ? 0.912 7.217 12.385 1.00 96.94 89 TYR A N 1
ATOM 716 C CA . TYR A 1 89 ? 0.179 8.214 13.165 1.00 96.94 89 TYR A CA 1
ATOM 717 C C . TYR A 1 89 ? 0.138 7.847 14.653 1.00 96.94 89 TYR A C 1
ATOM 719 O O . TYR A 1 89 ? 0.449 8.673 15.514 1.00 96.94 89 TYR A O 1
ATOM 727 N N . ARG A 1 90 ? -0.231 6.605 14.988 1.00 95.25 90 ARG A N 1
ATOM 728 C CA . ARG A 1 90 ? -0.349 6.176 16.388 1.00 95.25 90 ARG A CA 1
ATOM 729 C C . ARG A 1 90 ? 0.994 6.190 17.105 1.00 95.25 90 ARG A C 1
ATOM 731 O O . ARG A 1 90 ? 1.008 6.553 18.274 1.00 95.25 90 ARG A O 1
ATOM 738 N N . PHE A 1 91 ? 2.101 5.874 16.441 1.00 96.38 91 PHE A N 1
ATOM 739 C CA . PHE A 1 91 ? 3.439 5.979 17.020 1.00 96.38 91 PHE A CA 1
ATOM 740 C C . PHE A 1 91 ? 3.748 7.414 17.470 1.00 96.38 91 PHE A C 1
ATOM 742 O O . PHE A 1 91 ? 4.065 7.631 18.639 1.00 96.38 91 PHE A O 1
ATOM 749 N N . PHE A 1 92 ? 3.557 8.407 16.594 1.00 96.44 92 PHE A N 1
ATOM 750 C CA . PHE A 1 92 ? 3.787 9.815 16.947 1.00 96.44 92 PHE A CA 1
ATOM 751 C C . PHE A 1 92 ? 2.840 10.326 18.039 1.00 96.44 92 PHE A C 1
ATOM 753 O O . PHE A 1 92 ? 3.189 11.229 18.794 1.00 96.44 92 PHE A O 1
ATOM 760 N N . ASN A 1 93 ? 1.676 9.691 18.187 1.00 95.56 93 ASN A N 1
ATOM 761 C CA . ASN A 1 93 ? 0.729 9.955 19.270 1.00 95.56 93 ASN A CA 1
ATOM 762 C C . ASN A 1 93 ? 0.924 9.048 20.499 1.00 95.56 93 ASN A C 1
ATOM 764 O O . ASN A 1 93 ? 0.047 9.005 21.359 1.00 95.56 93 ASN A O 1
ATOM 768 N N . ARG A 1 94 ? 2.045 8.315 20.597 1.00 93.69 94 ARG A N 1
ATOM 769 C CA . ARG A 1 94 ? 2.385 7.406 21.714 1.00 93.69 94 ARG A CA 1
ATOM 770 C C . ARG A 1 94 ? 1.363 6.283 21.957 1.00 93.69 94 ARG A C 1
ATOM 772 O O . ARG A 1 94 ? 1.194 5.806 23.073 1.00 93.69 94 ARG A O 1
ATOM 779 N N . ARG A 1 95 ? 0.676 5.855 20.898 1.00 91.75 95 ARG A N 1
ATOM 780 C CA . ARG A 1 95 ? -0.342 4.786 20.867 1.00 91.75 95 ARG A CA 1
ATOM 781 C C . ARG A 1 95 ? 0.109 3.533 20.102 1.00 91.75 95 ARG A C 1
ATOM 783 O O . ARG A 1 95 ? -0.691 2.618 19.938 1.00 91.75 95 ARG A O 1
ATOM 790 N N . SER A 1 96 ? 1.341 3.507 19.594 1.00 91.44 96 SER A N 1
ATOM 791 C CA . SER A 1 96 ? 1.966 2.335 18.964 1.00 91.44 96 SER A CA 1
ATOM 792 C C . SER A 1 96 ? 3.408 2.216 19.433 1.00 91.44 96 SER A C 1
ATOM 794 O O . SER A 1 96 ? 4.021 3.215 19.815 1.00 91.44 96 SER A O 1
ATOM 796 N N . SER A 1 97 ? 3.952 1.005 19.394 1.00 91.56 97 SER A N 1
ATOM 797 C CA . SER A 1 97 ? 5.344 0.763 19.763 1.00 91.56 97 SER A CA 1
ATOM 798 C C . SER A 1 97 ? 6.312 1.214 18.661 1.00 91.56 97 SER A C 1
ATOM 800 O O . SER A 1 97 ? 5.951 1.276 17.484 1.00 91.56 97 SER A O 1
ATOM 802 N N . PHE A 1 98 ? 7.569 1.485 19.028 1.00 91.12 98 PHE A N 1
ATOM 803 C CA . PHE A 1 98 ? 8.649 1.704 18.052 1.00 91.12 98 PHE A CA 1
ATOM 804 C C . PHE A 1 98 ? 8.849 0.488 17.139 1.00 91.12 98 PHE A C 1
ATOM 806 O O . PHE A 1 98 ? 9.140 0.625 15.955 1.00 91.12 98 PHE A O 1
ATOM 813 N N . TYR A 1 99 ? 8.605 -0.702 17.683 1.00 88.88 99 TYR A N 1
ATOM 814 C CA . TYR A 1 99 ? 8.621 -1.952 16.943 1.00 88.88 99 TYR A CA 1
ATOM 815 C C . TYR A 1 99 ? 7.611 -1.961 15.782 1.00 88.88 99 TYR A C 1
ATOM 817 O O . TYR A 1 99 ? 7.975 -2.284 14.652 1.00 88.88 99 TYR A O 1
ATOM 825 N N . ASP A 1 100 ? 6.364 -1.536 16.021 1.00 91.00 100 ASP A N 1
ATOM 826 C CA . ASP A 1 100 ? 5.356 -1.461 14.954 1.00 91.00 100 ASP A CA 1
ATOM 827 C C . ASP A 1 100 ? 5.765 -0.447 13.873 1.00 91.00 100 ASP A C 1
ATOM 829 O O . ASP A 1 100 ? 5.552 -0.699 12.687 1.00 91.00 100 ASP A O 1
ATOM 833 N N . LEU A 1 101 ? 6.394 0.673 14.259 1.00 92.81 101 LEU A N 1
ATOM 834 C CA . LEU A 1 101 ? 6.890 1.668 13.304 1.00 92.81 101 LEU A CA 1
ATOM 835 C C . LEU A 1 101 ? 7.962 1.085 12.371 1.00 92.81 101 LEU A C 1
ATOM 837 O O . LEU A 1 101 ? 7.901 1.335 11.169 1.00 92.81 101 LEU A O 1
ATOM 841 N N . ILE A 1 102 ? 8.918 0.308 12.894 1.00 90.31 102 ILE A N 1
ATOM 842 C CA . ILE A 1 102 ? 9.960 -0.335 12.072 1.00 90.31 102 ILE A CA 1
ATOM 843 C C . ILE A 1 102 ? 9.318 -1.236 11.014 1.00 90.31 102 ILE A C 1
ATOM 845 O O . ILE A 1 102 ? 9.661 -1.152 9.833 1.00 90.31 102 ILE A O 1
ATOM 849 N N . ILE A 1 103 ? 8.344 -2.056 11.418 1.00 90.12 103 ILE A N 1
ATOM 850 C CA . ILE A 1 103 ? 7.613 -2.918 10.484 1.00 90.12 103 ILE A CA 1
ATOM 851 C C . ILE A 1 103 ? 6.841 -2.073 9.468 1.00 90.12 103 ILE A C 1
ATOM 853 O O . ILE A 1 103 ? 6.860 -2.386 8.281 1.00 90.12 103 ILE A O 1
ATOM 857 N N . ALA A 1 104 ? 6.195 -0.988 9.898 1.00 93.50 104 ALA A N 1
ATOM 858 C CA . ALA A 1 104 ? 5.444 -0.103 9.013 1.00 93.50 104 ALA A CA 1
ATOM 859 C C . ALA A 1 104 ? 6.323 0.553 7.940 1.00 93.50 104 ALA A C 1
ATOM 861 O O . ALA A 1 104 ? 5.970 0.516 6.761 1.00 93.50 104 ALA A O 1
ATOM 862 N N . ILE A 1 105 ? 7.487 1.087 8.324 1.00 92.19 105 ILE A N 1
ATOM 863 C CA . ILE A 1 105 ? 8.459 1.675 7.389 1.00 92.19 105 ILE A CA 1
ATOM 864 C C . ILE A 1 105 ? 8.871 0.645 6.347 1.00 92.19 105 ILE A C 1
ATOM 866 O O . ILE A 1 105 ? 8.901 0.923 5.151 1.00 92.19 105 ILE A O 1
ATOM 870 N N . ALA A 1 106 ? 9.163 -0.565 6.788 1.00 89.88 106 ALA A N 1
ATOM 871 C CA . ALA A 1 106 ? 9.709 -1.549 5.889 1.00 89.88 106 ALA A CA 1
ATOM 872 C C . ALA A 1 106 ? 8.640 -2.280 5.059 1.00 89.88 106 ALA A C 1
ATOM 874 O O . ALA A 1 106 ? 8.944 -2.698 3.949 1.00 89.88 106 ALA A O 1
ATOM 875 N N . MET A 1 107 ? 7.384 -2.357 5.512 1.00 91.69 107 MET A N 1
ATOM 876 C CA . MET A 1 107 ? 6.245 -2.724 4.657 1.00 91.69 107 MET A CA 1
ATOM 877 C C . MET A 1 107 ? 5.990 -1.668 3.576 1.00 91.69 107 MET A C 1
ATOM 879 O O . MET A 1 107 ? 5.673 -2.017 2.440 1.00 91.69 107 MET A O 1
ATOM 883 N N . TRP A 1 108 ? 6.165 -0.384 3.902 1.00 95.50 108 TRP A N 1
ATOM 884 C CA . TRP A 1 108 ? 6.108 0.688 2.908 1.00 95.50 108 TRP A CA 1
ATOM 885 C C . TRP A 1 108 ? 7.221 0.549 1.865 1.00 95.50 108 TRP A C 1
ATOM 887 O O . TRP A 1 108 ? 6.913 0.540 0.677 1.00 95.50 108 TRP A O 1
ATOM 897 N N . LEU A 1 109 ? 8.479 0.354 2.272 1.00 93.06 109 LEU A N 1
ATOM 898 C CA . LEU A 1 109 ? 9.592 0.148 1.333 1.00 93.06 109 LEU A CA 1
ATOM 899 C C . LEU A 1 109 ? 9.426 -1.121 0.489 1.00 93.06 109 LEU A C 1
ATOM 901 O O . LEU A 1 109 ? 9.677 -1.098 -0.717 1.00 93.06 109 LEU A O 1
ATOM 905 N N . LEU A 1 110 ? 8.942 -2.205 1.101 1.00 92.12 110 LEU A N 1
ATOM 906 C CA . LEU A 1 110 ? 8.642 -3.449 0.405 1.00 92.12 110 LEU A CA 1
ATOM 907 C C . LEU A 1 110 ? 7.580 -3.227 -0.686 1.00 92.12 110 LEU A C 1
ATOM 909 O O . LEU A 1 110 ? 7.743 -3.708 -1.804 1.00 92.12 110 LEU A O 1
ATOM 913 N N . SER A 1 111 ? 6.519 -2.473 -0.384 1.00 94.94 111 SER A N 1
ATOM 914 C CA . SER A 1 111 ? 5.422 -2.210 -1.321 1.00 94.94 111 SER A CA 1
ATOM 915 C C . SER A 1 111 ? 5.755 -1.169 -2.386 1.00 94.94 111 SER A C 1
ATOM 917 O O . SER A 1 111 ? 5.394 -1.367 -3.541 1.00 94.94 111 SER A O 1
ATOM 919 N N . ALA A 1 112 ? 6.376 -0.050 -2.009 1.00 94.94 112 ALA A N 1
ATOM 920 C CA . ALA A 1 112 ? 6.579 1.109 -2.880 1.00 94.94 112 ALA A CA 1
ATOM 921 C C . ALA A 1 112 ? 7.908 1.074 -3.650 1.00 94.94 112 ALA A C 1
ATOM 923 O O . ALA A 1 112 ? 8.108 1.900 -4.536 1.00 94.94 112 ALA A O 1
ATOM 924 N N . SER A 1 113 ? 8.820 0.151 -3.323 1.00 93.88 113 SER A N 1
ATOM 925 C CA . SER A 1 113 ? 10.111 0.023 -4.009 1.00 93.88 113 SER A CA 1
ATOM 926 C C . SER A 1 113 ? 10.505 -1.420 -4.274 1.00 93.88 113 SER A C 1
ATOM 928 O O . SER A 1 113 ? 10.637 -1.783 -5.439 1.00 93.88 113 SER A O 1
ATOM 930 N N . LEU A 1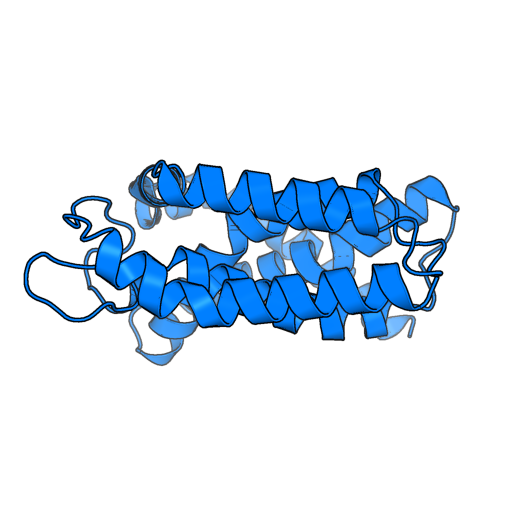 114 ? 10.689 -2.256 -3.246 1.00 93.25 114 LEU A N 1
ATOM 931 C CA . LEU A 1 114 ? 11.319 -3.560 -3.474 1.00 93.25 114 LEU A CA 1
ATOM 932 C C . LEU A 1 114 ? 10.476 -4.473 -4.379 1.00 93.25 114 LEU A C 1
ATOM 934 O O . LEU A 1 114 ? 11.038 -5.199 -5.190 1.00 93.25 114 LEU A O 1
ATOM 938 N N . SER A 1 115 ? 9.148 -4.429 -4.278 1.00 94.75 115 SER A N 1
ATOM 939 C CA . SER A 1 115 ? 8.240 -5.182 -5.154 1.00 94.75 115 SER A CA 1
ATOM 940 C C . SER A 1 115 ? 8.461 -4.873 -6.642 1.00 94.75 115 SER A C 1
ATOM 942 O O . SER A 1 115 ? 8.567 -5.788 -7.456 1.00 94.75 115 SER A O 1
ATOM 944 N N . TYR A 1 116 ? 8.598 -3.590 -6.976 1.00 95.12 116 TYR A N 1
ATOM 945 C CA . TYR A 1 116 ? 8.891 -3.088 -8.314 1.00 95.12 116 TYR A CA 1
ATOM 946 C C . TYR A 1 116 ? 10.286 -3.504 -8.786 1.00 95.12 116 TYR A C 1
ATOM 948 O O . TYR A 1 116 ? 10.455 -3.998 -9.903 1.00 95.12 116 TYR A O 1
ATOM 956 N N . ASP A 1 117 ? 11.277 -3.334 -7.912 1.00 94.25 117 ASP A N 1
ATOM 957 C CA . ASP A 1 117 ? 12.676 -3.629 -8.204 1.00 94.25 117 ASP A CA 1
ATOM 958 C C . ASP A 1 117 ? 12.903 -5.130 -8.419 1.00 94.25 117 ASP A C 1
ATOM 960 O O . ASP A 1 117 ? 13.563 -5.518 -9.380 1.00 94.25 117 ASP A O 1
ATOM 964 N N . LEU A 1 118 ? 12.326 -5.983 -7.565 1.00 94.19 118 LEU A N 1
ATOM 965 C CA . LEU A 1 118 ? 12.417 -7.438 -7.695 1.00 94.19 118 LEU A CA 1
ATOM 966 C C . LEU A 1 118 ? 11.680 -7.938 -8.930 1.00 94.19 118 LEU A C 1
ATOM 968 O O . LEU A 1 118 ? 12.227 -8.763 -9.657 1.00 94.19 118 LEU A O 1
ATOM 972 N N . TYR A 1 119 ? 10.467 -7.441 -9.186 1.00 96.00 119 TYR A N 1
ATOM 973 C CA . TYR A 1 119 ? 9.718 -7.825 -10.380 1.00 96.00 119 TYR A CA 1
ATOM 974 C C . TYR A 1 119 ? 10.534 -7.549 -11.645 1.00 96.00 119 TYR A C 1
ATOM 976 O O . TYR A 1 119 ? 10.733 -8.440 -12.471 1.00 96.00 119 TYR A O 1
ATOM 984 N N . ASN A 1 120 ? 11.072 -6.334 -11.762 1.00 95.06 120 ASN A N 1
ATOM 985 C CA . ASN A 1 120 ? 11.871 -5.960 -12.918 1.00 95.06 120 ASN A CA 1
ATOM 986 C C . ASN A 1 120 ? 13.225 -6.673 -12.960 1.00 95.06 120 ASN A C 1
ATOM 988 O O . ASN A 1 120 ? 13.667 -7.029 -14.046 1.00 95.06 120 ASN A O 1
ATOM 992 N N . TYR A 1 121 ? 13.848 -6.969 -11.818 1.00 94.50 121 TYR A N 1
ATOM 993 C CA . TYR A 1 121 ? 15.058 -7.790 -11.781 1.00 94.50 121 TYR A CA 1
ATOM 994 C C . TYR A 1 121 ? 14.814 -9.187 -12.362 1.00 94.50 121 TYR A C 1
ATOM 996 O O . TYR A 1 121 ? 15.580 -9.637 -13.210 1.00 94.50 121 TYR A O 1
ATOM 1004 N N . PHE A 1 122 ? 13.726 -9.856 -11.971 1.00 95.88 122 PHE A N 1
ATOM 1005 C CA . PHE A 1 122 ? 13.395 -11.176 -12.513 1.00 95.88 122 PHE A CA 1
ATOM 1006 C C . PHE A 1 122 ? 12.940 -11.129 -13.976 1.00 95.88 122 PHE A C 1
ATOM 1008 O O . PHE A 1 122 ? 13.179 -12.080 -14.714 1.00 95.88 122 PHE A O 1
ATOM 1015 N N . LYS A 1 123 ? 12.310 -10.030 -14.405 1.00 94.69 123 LYS A N 1
ATOM 1016 C CA . LYS A 1 123 ? 11.851 -9.839 -15.786 1.00 94.69 123 LYS A CA 1
ATOM 1017 C C . LYS A 1 123 ? 12.985 -9.466 -16.750 1.00 94.69 123 LY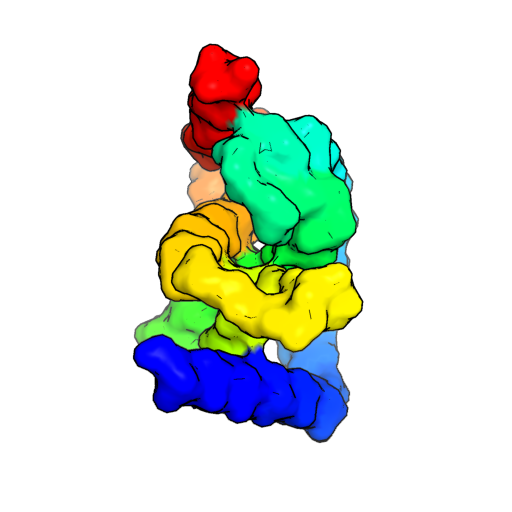S A C 1
ATOM 1019 O O . LYS A 1 123 ? 13.034 -9.983 -17.860 1.00 94.69 123 LYS A O 1
ATOM 1024 N N . LEU A 1 124 ? 13.854 -8.537 -16.353 1.00 93.06 124 LEU A N 1
ATOM 1025 C CA . LEU A 1 124 ? 14.844 -7.878 -17.217 1.00 93.06 124 LEU A CA 1
ATOM 1026 C C . LEU A 1 124 ? 16.287 -8.324 -16.931 1.00 93.06 124 LEU A C 1
ATOM 1028 O O . LEU A 1 124 ? 17.180 -8.049 -17.727 1.00 93.06 124 LEU A O 1
ATOM 1032 N N . GLY A 1 125 ? 16.537 -8.997 -15.805 1.00 93.56 125 GLY A N 1
ATOM 1033 C CA . GLY A 1 125 ? 17.870 -9.428 -15.366 1.00 93.56 125 GLY A CA 1
ATOM 1034 C C . GLY A 1 125 ? 18.678 -8.356 -14.624 1.00 93.56 125 GLY A C 1
ATOM 1035 O O . GLY A 1 125 ? 19.811 -8.611 -14.218 1.00 93.56 125 GLY A O 1
ATOM 1036 N N . PHE A 1 126 ? 18.124 -7.156 -14.429 1.00 89.62 126 PHE A N 1
ATOM 1037 C CA . PHE A 1 126 ? 18.789 -6.046 -13.746 1.00 89.62 126 PHE A CA 1
ATOM 1038 C C . PHE A 1 126 ? 17.797 -5.160 -12.984 1.00 89.62 126 PHE A C 1
ATOM 1040 O O . PHE A 1 126 ? 16.599 -5.146 -13.254 1.00 89.62 126 PHE A O 1
ATOM 1047 N N . PHE A 1 127 ? 18.312 -4.401 -12.016 1.00 89.31 127 PHE A N 1
ATOM 1048 C CA . PHE A 1 127 ? 17.523 -3.423 -11.265 1.00 89.31 127 PHE A CA 1
ATOM 1049 C C . PHE A 1 127 ? 17.293 -2.146 -12.093 1.00 89.31 127 PHE A C 1
ATOM 1051 O O . PHE A 1 127 ? 18.287 -1.576 -12.551 1.00 89.31 127 PHE A O 1
ATOM 1058 N N . PRO A 1 128 ? 16.048 -1.646 -12.221 1.00 90.25 128 PRO A N 1
ATOM 1059 C CA . PRO A 1 128 ? 15.736 -0.457 -13.017 1.00 90.25 128 PRO A CA 1
ATOM 1060 C C . PRO A 1 128 ? 16.486 0.800 -12.583 1.00 90.25 128 PRO A C 1
ATOM 1062 O O . PRO A 1 128 ? 16.587 1.092 -11.393 1.00 90.25 128 PRO A O 1
ATOM 1065 N N . ASP A 1 129 ? 16.941 1.628 -13.520 1.00 89.50 129 ASP A N 1
ATOM 1066 C CA . ASP A 1 129 ? 17.518 2.936 -13.169 1.00 89.50 129 ASP A CA 1
ATOM 1067 C C . ASP A 1 129 ? 16.473 3.906 -12.597 1.00 89.50 129 ASP A C 1
ATOM 1069 O O . ASP A 1 129 ? 16.792 4.776 -11.784 1.00 89.50 129 ASP A O 1
ATOM 1073 N N . SER A 1 130 ? 15.200 3.677 -12.919 1.00 89.50 130 SER A N 1
ATOM 1074 C CA . SER A 1 130 ? 14.042 4.398 -12.397 1.00 89.50 130 SER A CA 1
ATOM 1075 C C . SER A 1 130 ? 13.648 4.019 -10.960 1.00 89.50 130 SER A C 1
ATOM 1077 O O . SER A 1 130 ? 12.706 4.620 -10.449 1.00 89.50 130 SER A O 1
ATOM 1079 N N . SER A 1 131 ? 14.365 3.131 -10.244 1.00 89.75 131 SER A N 1
ATOM 1080 C CA . SER A 1 131 ? 14.021 2.725 -8.858 1.00 89.75 131 SER A CA 1
ATOM 1081 C C . SER A 1 131 ? 13.725 3.904 -7.919 1.00 89.75 131 SER A C 1
ATOM 1083 O O . SER A 1 131 ? 12.757 3.877 -7.160 1.00 89.75 131 SER A O 1
ATOM 1085 N N . LEU A 1 132 ? 14.550 4.959 -7.953 1.00 88.94 132 LEU A N 1
ATOM 1086 C CA . LEU A 1 132 ? 14.389 6.116 -7.061 1.00 88.94 132 LEU A CA 1
ATOM 1087 C C . LEU A 1 132 ? 13.196 6.997 -7.461 1.00 88.94 132 LEU A C 1
ATOM 1089 O O . LEU A 1 132 ? 12.469 7.489 -6.593 1.00 88.94 132 LEU A O 1
ATOM 1093 N N . ALA A 1 133 ? 12.985 7.178 -8.766 1.00 89.31 133 ALA A N 1
ATOM 1094 C CA . ALA A 1 133 ? 11.822 7.883 -9.294 1.00 89.31 133 ALA A CA 1
ATOM 1095 C C . ALA A 1 133 ? 10.533 7.129 -8.936 1.00 89.31 133 ALA A C 1
ATOM 1097 O O . ALA A 1 133 ? 9.592 7.726 -8.409 1.00 89.31 133 ALA A O 1
ATOM 1098 N N . ASN A 1 134 ? 10.543 5.805 -9.110 1.00 91.69 134 ASN A N 1
ATOM 1099 C CA . ASN A 1 134 ? 9.449 4.928 -8.731 1.00 91.69 134 ASN A CA 1
ATOM 1100 C C . ASN A 1 134 ? 9.137 5.026 -7.236 1.00 91.69 134 ASN A C 1
ATOM 1102 O O . ASN A 1 134 ? 7.984 5.266 -6.890 1.00 91.69 134 ASN A O 1
ATOM 1106 N N . LEU A 1 135 ? 10.136 4.913 -6.349 1.00 92.56 135 LEU A N 1
ATOM 1107 C CA . LEU A 1 135 ? 9.900 5.049 -4.909 1.00 92.56 135 LEU A CA 1
ATOM 1108 C C . LEU A 1 135 ? 9.274 6.406 -4.574 1.00 92.56 135 LEU A C 1
ATOM 1110 O O . LEU A 1 135 ? 8.361 6.464 -3.753 1.00 92.56 135 LEU A O 1
ATOM 1114 N N . SER A 1 136 ? 9.743 7.490 -5.195 1.00 90.69 136 SER A N 1
ATOM 1115 C CA . SER A 1 136 ? 9.258 8.847 -4.911 1.00 90.69 136 SER A CA 1
ATOM 1116 C C . SER A 1 136 ? 7.775 9.003 -5.267 1.00 90.69 136 SER A C 1
ATOM 1118 O O . SER A 1 136 ? 6.978 9.436 -4.432 1.00 90.69 136 SER A O 1
ATOM 1120 N N . ILE A 1 137 ? 7.386 8.582 -6.474 1.00 89.88 137 ILE A N 1
ATOM 1121 C 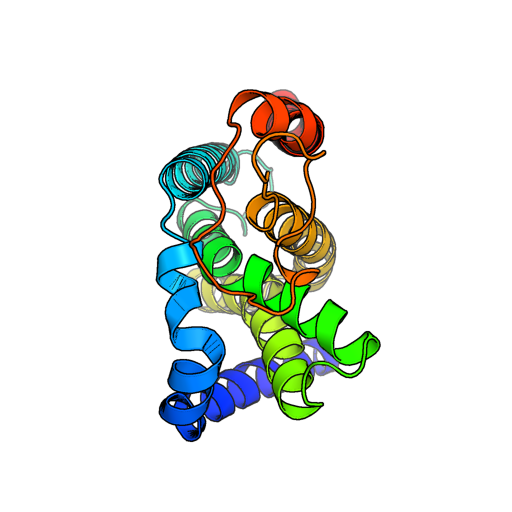CA . ILE A 1 137 ? 5.998 8.652 -6.958 1.00 89.88 137 ILE A CA 1
ATOM 1122 C C . ILE A 1 137 ? 5.114 7.661 -6.192 1.00 89.88 137 ILE A C 1
ATOM 1124 O O . ILE A 1 137 ? 4.066 8.031 -5.653 1.00 89.88 137 ILE A O 1
ATOM 1128 N N . SER A 1 138 ? 5.567 6.412 -6.077 1.00 93.25 138 SER A N 1
ATOM 1129 C CA . SER A 1 138 ? 4.835 5.338 -5.404 1.00 93.25 138 SER A CA 1
ATOM 1130 C C . SER A 1 138 ? 4.626 5.627 -3.927 1.00 93.25 138 SER A C 1
ATOM 1132 O O . SER A 1 138 ? 3.589 5.267 -3.391 1.00 93.25 138 SER A O 1
ATOM 1134 N N . THR A 1 139 ? 5.543 6.331 -3.261 1.00 95.31 139 THR A N 1
ATOM 1135 C CA . THR A 1 139 ? 5.353 6.777 -1.874 1.00 95.31 139 THR A CA 1
ATOM 1136 C C . THR A 1 139 ? 4.151 7.702 -1.739 1.00 95.31 139 THR A C 1
ATOM 1138 O O . THR A 1 139 ? 3.315 7.487 -0.861 1.00 95.31 139 THR A O 1
ATOM 1141 N N . GLY A 1 140 ? 4.032 8.705 -2.613 1.00 92.69 140 GLY A N 1
ATOM 1142 C CA . GLY A 1 140 ? 2.890 9.620 -2.600 1.00 92.69 140 GLY A CA 1
ATOM 1143 C C . GLY A 1 140 ? 1.573 8.866 -2.777 1.00 92.69 140 GLY A C 1
ATOM 1144 O O . GLY A 1 140 ? 0.669 8.990 -1.950 1.00 92.69 140 GLY A O 1
ATOM 1145 N N . LEU A 1 141 ? 1.498 8.015 -3.804 1.00 92.25 141 LEU A N 1
ATOM 1146 C CA . LEU A 1 141 ? 0.315 7.193 -4.080 1.00 92.25 141 LEU A CA 1
ATOM 1147 C C . LEU A 1 141 ? 0.003 6.212 -2.943 1.00 92.25 141 LEU A C 1
ATOM 1149 O O . LEU A 1 141 ? -1.158 6.058 -2.565 1.00 92.25 141 LEU A O 1
ATOM 1153 N N . TYR A 1 142 ? 1.030 5.598 -2.356 1.00 96.25 142 TYR A N 1
ATOM 1154 C CA . TYR A 1 142 ? 0.904 4.656 -1.250 1.00 96.25 142 TYR A CA 1
ATOM 1155 C C . TYR A 1 142 ? 0.253 5.318 -0.034 1.00 96.25 142 TYR A C 1
ATOM 1157 O O . TYR A 1 142 ? -0.760 4.829 0.466 1.00 96.25 142 TYR A O 1
ATOM 1165 N N . PHE A 1 143 ? 0.759 6.472 0.413 1.00 96.25 143 PHE A N 1
ATOM 1166 C CA . PHE A 1 143 ? 0.167 7.182 1.550 1.00 96.25 143 PHE A CA 1
ATOM 1167 C C . PHE A 1 143 ? -1.218 7.757 1.231 1.00 96.25 143 PHE A C 1
ATOM 1169 O O . PHE A 1 143 ? -2.100 7.698 2.087 1.00 96.25 143 PHE A O 1
ATOM 1176 N N . LEU A 1 144 ? -1.455 8.252 0.013 1.00 93.94 144 LEU A N 1
ATOM 1177 C CA . LEU A 1 144 ? -2.783 8.719 -0.401 1.00 93.94 144 LEU A CA 1
ATOM 1178 C C . LEU A 1 144 ? -3.817 7.587 -0.386 1.00 93.94 144 LEU A C 1
ATOM 1180 O O . LEU A 1 144 ? -4.898 7.763 0.176 1.00 93.94 144 LEU A O 1
ATOM 1184 N N . GLY A 1 145 ? -3.476 6.411 -0.920 1.00 94.50 145 GLY A N 1
ATOM 1185 C CA . GLY A 1 145 ? -4.322 5.216 -0.850 1.00 94.50 145 GLY A CA 1
ATOM 1186 C C . GLY A 1 145 ? -4.552 4.761 0.592 1.00 94.50 145 GLY A C 1
ATOM 1187 O O . GLY A 1 145 ? -5.683 4.481 0.994 1.00 94.50 145 GLY A O 1
ATOM 1188 N N . GLY A 1 146 ? -3.499 4.774 1.413 1.00 96.38 146 GLY A N 1
ATOM 1189 C CA . GLY A 1 146 ? -3.586 4.459 2.837 1.00 96.38 146 GLY A CA 1
ATOM 1190 C C . GLY A 1 146 ? -4.511 5.401 3.613 1.00 96.38 146 GLY A C 1
ATOM 1191 O O . GLY A 1 146 ? -5.301 4.939 4.439 1.00 96.38 146 GLY A O 1
ATOM 1192 N N . LEU A 1 147 ? -4.476 6.706 3.332 1.00 94.06 147 LEU A N 1
ATOM 1193 C CA . LEU A 1 147 ? -5.397 7.690 3.910 1.00 94.06 147 LEU A CA 1
ATOM 1194 C C . LEU A 1 147 ? -6.828 7.481 3.405 1.00 94.06 147 LEU A C 1
ATOM 1196 O O . LEU A 1 147 ? -7.756 7.427 4.213 1.00 94.06 147 LEU A O 1
ATOM 1200 N N . PHE A 1 148 ? -7.001 7.290 2.096 1.00 93.25 148 PHE A N 1
ATOM 1201 C CA . PHE A 1 148 ? -8.299 7.059 1.467 1.00 93.25 148 PHE A CA 1
ATOM 1202 C C . PHE A 1 148 ? -9.009 5.831 2.048 1.00 93.25 148 PHE A C 1
ATOM 1204 O O . PHE A 1 148 ? -10.141 5.932 2.517 1.00 93.25 148 PHE A O 1
ATOM 1211 N N . TRP A 1 149 ? -8.341 4.679 2.135 1.00 93.38 149 TRP A N 1
ATOM 1212 C CA . TRP A 1 149 ? -8.922 3.467 2.729 1.00 93.38 149 TRP A CA 1
ATOM 1213 C C . TRP A 1 149 ? -8.967 3.485 4.264 1.00 93.38 149 TRP A C 1
ATOM 1215 O O . TRP A 1 149 ? -9.534 2.570 4.875 1.00 93.38 149 TRP A O 1
ATOM 1225 N N . ASN A 1 150 ? -8.429 4.525 4.906 1.00 92.88 150 ASN A N 1
ATOM 1226 C CA . ASN A 1 150 ? -8.698 4.834 6.309 1.00 92.88 150 ASN A CA 1
ATOM 1227 C C . ASN A 1 150 ? -9.898 5.758 6.516 1.00 92.88 150 ASN A C 1
ATOM 1229 O O . ASN A 1 150 ? -10.308 5.91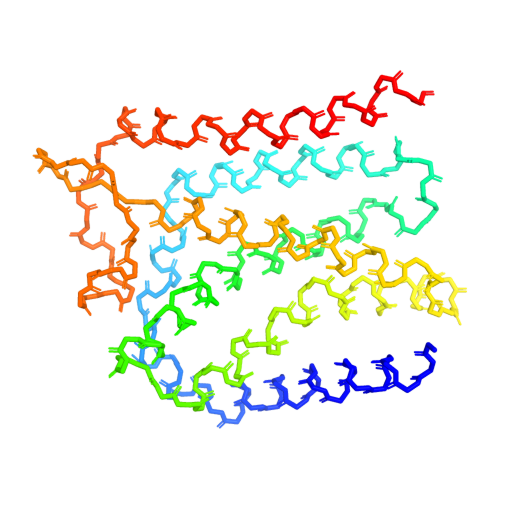7 7.668 1.00 92.88 150 ASN A O 1
ATOM 1233 N N . LEU A 1 151 ? -10.487 6.327 5.459 1.00 89.75 151 LEU A N 1
ATOM 1234 C CA . LEU A 1 151 ? -11.710 7.109 5.590 1.00 89.75 151 LEU A CA 1
ATOM 1235 C C . LEU A 1 151 ? -12.809 6.258 6.218 1.00 89.75 151 LEU A C 1
ATOM 1237 O O . LEU A 1 151 ? -13.069 5.114 5.841 1.00 89.75 151 LEU A O 1
ATOM 1241 N N . THR A 1 152 ? -13.452 6.839 7.215 1.00 85.56 152 THR A N 1
ATOM 1242 C CA . THR A 1 152 ? -14.569 6.233 7.910 1.00 85.56 152 THR A CA 1
ATOM 1243 C C . THR A 1 152 ? -15.556 7.310 8.315 1.00 85.56 152 THR A C 1
ATOM 1245 O O . THR A 1 152 ? -15.188 8.446 8.610 1.00 85.56 152 THR A O 1
ATOM 1248 N N . THR A 1 153 ? -16.831 6.965 8.320 1.00 74.00 153 THR A N 1
ATOM 1249 C CA . THR A 1 153 ? -17.913 7.866 8.705 1.00 74.00 153 THR A CA 1
ATOM 1250 C C . THR A 1 153 ? -18.691 7.198 9.814 1.00 74.00 153 THR A C 1
ATOM 1252 O O . THR A 1 153 ? -19.134 6.069 9.651 1.00 74.00 153 THR A O 1
ATOM 1255 N N . LEU A 1 154 ? -18.826 7.871 10.955 1.00 68.19 154 LEU A N 1
ATOM 1256 C CA . LEU A 1 154 ? -19.802 7.491 11.972 1.00 68.19 154 LEU A CA 1
ATOM 1257 C C . LEU A 1 154 ? -21.133 8.160 11.625 1.00 68.19 154 LEU A C 1
ATOM 1259 O O . LEU A 1 154 ? -21.157 9.260 11.068 1.00 68.19 154 LEU A O 1
ATOM 1263 N N . LEU A 1 155 ? -22.243 7.500 11.957 1.00 64.81 155 LEU A N 1
ATOM 1264 C CA . LEU A 1 155 ? -23.576 8.070 11.780 1.00 64.81 155 LEU A CA 1
ATOM 1265 C C . LEU A 1 155 ? -23.635 9.448 12.469 1.00 64.81 155 LEU A C 1
ATOM 1267 O O . LEU A 1 155 ? -23.248 9.569 13.629 1.00 64.81 155 LEU A O 1
ATOM 1271 N N . ASN A 1 156 ? -24.097 10.472 11.747 1.00 68.31 156 ASN A N 1
ATOM 1272 C CA . ASN A 1 156 ? -24.198 11.864 12.213 1.00 68.31 156 ASN A CA 1
ATOM 1273 C C . ASN A 1 156 ? -22.862 12.550 12.581 1.00 68.31 156 ASN A C 1
ATOM 1275 O O . ASN A 1 156 ? -22.868 13.541 13.306 1.00 68.31 156 ASN A O 1
ATOM 1279 N N . GLN A 1 157 ? -21.720 12.063 12.080 1.00 72.25 157 GLN A N 1
ATOM 1280 C CA . GLN A 1 157 ? -20.417 12.727 12.224 1.00 72.25 157 GLN A CA 1
ATOM 1281 C C . GLN A 1 157 ? -19.775 13.002 10.861 1.00 72.25 157 GLN A C 1
ATOM 1283 O O . GLN A 1 157 ? -20.038 12.310 9.873 1.00 72.25 157 GLN A O 1
ATOM 1288 N N . TRP A 1 158 ? -18.895 14.004 10.819 1.00 73.50 158 TRP A N 1
ATOM 1289 C CA . TRP A 1 158 ? -18.044 14.253 9.659 1.00 73.50 158 TRP A CA 1
ATOM 1290 C C . TRP A 1 158 ? -17.123 13.050 9.385 1.00 73.50 158 TRP A C 1
ATOM 1292 O O . TRP A 1 158 ? -16.693 12.384 10.336 1.00 73.50 158 TRP A O 1
ATOM 1302 N N . PRO A 1 159 ? -16.812 12.751 8.106 1.00 79.38 159 PRO A N 1
ATOM 1303 C CA . PRO A 1 159 ? -15.810 11.752 7.757 1.00 79.38 159 PRO A CA 1
ATOM 1304 C C . PRO A 1 159 ? -14.495 12.014 8.485 1.00 79.38 159 PRO A C 1
ATOM 1306 O O . PRO A 1 159 ? -14.046 13.150 8.616 1.00 79.38 159 PRO A O 1
ATOM 1309 N N . THR A 1 160 ? -13.882 10.946 8.970 1.00 87.50 160 THR A N 1
ATOM 1310 C CA . THR A 1 160 ? -12.645 10.992 9.740 1.00 87.50 160 THR A CA 1
ATOM 1311 C C . THR A 1 160 ? -11.745 9.826 9.352 1.00 87.50 160 THR A C 1
ATOM 1313 O O . THR A 1 160 ? -12.138 8.957 8.573 1.00 87.50 160 THR A O 1
ATOM 1316 N N . LEU A 1 161 ? -10.531 9.792 9.892 1.00 89.62 161 LEU A N 1
ATOM 1317 C CA . LEU A 1 161 ? -9.595 8.695 9.673 1.00 89.62 161 LEU A CA 1
ATOM 1318 C C . LEU A 1 161 ? -9.749 7.666 10.790 1.00 89.62 161 LEU A C 1
ATOM 1320 O O . LEU A 1 161 ? -9.740 7.995 11.977 1.00 89.62 161 LEU A O 1
ATOM 1324 N N . ALA A 1 162 ? -9.898 6.400 10.409 1.00 90.38 162 ALA A N 1
ATOM 1325 C CA . ALA A 1 162 ? -10.216 5.323 11.335 1.00 90.38 162 ALA A CA 1
ATOM 1326 C C . ALA A 1 162 ? -9.164 5.170 12.442 1.00 90.38 162 ALA A C 1
ATOM 1328 O O . ALA A 1 162 ? -9.530 4.958 13.594 1.00 90.38 162 ALA A O 1
ATOM 1329 N N . PHE A 1 163 ? -7.880 5.358 12.124 1.00 91.56 163 PHE A N 1
ATOM 1330 C CA . PHE A 1 163 ? -6.776 5.260 13.085 1.00 91.56 163 PHE A CA 1
ATOM 1331 C C . PHE A 1 163 ? -6.755 6.350 14.167 1.00 91.56 163 PHE A C 1
ATOM 1333 O O . PHE A 1 163 ? -5.989 6.240 15.125 1.00 91.56 163 PHE A O 1
ATOM 1340 N N . LEU A 1 164 ? -7.589 7.390 14.045 1.00 90.44 164 LEU A N 1
ATOM 1341 C CA . LEU A 1 164 ? -7.774 8.389 15.104 1.00 90.44 164 LEU A CA 1
ATOM 1342 C C . LEU A 1 164 ? -8.564 7.815 16.290 1.00 90.44 164 LEU A C 1
ATOM 1344 O O . LEU A 1 164 ? -8.449 8.311 17.413 1.00 90.44 164 LEU A O 1
ATOM 1348 N N . LYS A 1 165 ? -9.362 6.767 16.051 1.00 87.25 165 LYS A N 1
ATOM 1349 C CA . LYS A 1 165 ? -10.182 6.101 17.065 1.00 87.25 165 LYS A CA 1
ATOM 1350 C C . LYS A 1 165 ? -9.352 5.083 17.845 1.00 87.25 165 LYS A C 1
ATOM 1352 O O . LYS A 1 165 ? -8.522 4.372 17.284 1.00 87.25 165 LYS A O 1
ATOM 1357 N N . GLU A 1 166 ? -9.617 4.969 19.144 1.00 84.38 166 GLU A N 1
ATOM 1358 C CA . GLU A 1 166 ? -8.902 4.033 20.024 1.00 84.38 166 GLU A CA 1
ATOM 1359 C C . GLU A 1 166 ? -9.103 2.571 19.623 1.00 84.38 166 GLU A C 1
ATOM 1361 O O . GLU A 1 166 ? -8.156 1.784 19.672 1.00 84.38 166 GLU A O 1
ATOM 1366 N N . SER A 1 167 ? -10.308 2.244 19.152 1.00 83.75 167 SER A N 1
ATOM 1367 C CA . SER A 1 167 ? -10.701 0.905 18.718 1.00 83.75 167 SER A CA 1
ATOM 1368 C C . SER A 1 167 ? -10.082 0.474 17.389 1.00 83.75 167 SER A C 1
ATOM 1370 O O . SER A 1 167 ? -10.302 -0.656 16.965 1.00 83.75 167 SER A O 1
ATOM 1372 N N . TRP A 1 168 ? -9.319 1.328 16.697 1.00 87.44 168 TRP A N 1
ATOM 1373 C CA . TRP A 1 168 ? -8.702 0.938 15.433 1.00 87.44 168 TRP A CA 1
ATOM 1374 C C . TRP A 1 168 ? -7.754 -0.265 15.616 1.00 87.44 168 TRP A C 1
ATOM 1376 O O . TRP A 1 168 ? -6.915 -0.228 16.524 1.00 87.44 168 TRP A O 1
ATOM 1386 N N . PRO A 1 169 ? -7.822 -1.296 14.748 1.00 84.19 169 PRO A N 1
ATOM 1387 C CA . PRO A 1 169 ? -8.631 -1.373 13.525 1.00 84.19 169 PRO A CA 1
ATOM 1388 C C . PRO A 1 169 ? -9.960 -2.140 13.700 1.00 84.19 169 PRO A C 1
ATOM 1390 O O . PRO A 1 169 ? -10.069 -3.275 13.253 1.00 84.19 169 PRO A O 1
ATOM 1393 N N . ASP A 1 170 ? -10.991 -1.561 14.323 1.00 77.50 170 ASP A N 1
ATOM 1394 C CA . ASP A 1 170 ? -12.325 -2.184 14.428 1.00 77.50 170 ASP A CA 1
ATOM 1395 C C . ASP A 1 170 ? -13.259 -1.825 13.248 1.00 77.50 170 ASP A C 1
ATOM 1397 O O . ASP A 1 170 ? -13.212 -0.727 12.687 1.00 77.50 170 ASP A O 1
ATOM 1401 N N . LYS A 1 171 ? -14.135 -2.771 12.876 1.00 66.38 171 LYS A N 1
ATOM 1402 C CA . LYS A 1 171 ? -15.153 -2.656 11.816 1.00 66.38 171 LYS A CA 1
ATOM 1403 C C . LYS A 1 171 ? -16.437 -1.970 12.291 1.00 66.38 171 LYS A C 1
ATOM 1405 O O . LYS A 1 171 ? -17.228 -1.580 11.437 1.00 66.38 171 LYS A O 1
ATOM 1410 N N . ASN A 1 172 ? -16.678 -1.835 13.597 1.00 62.94 172 ASN A N 1
ATOM 1411 C CA . ASN A 1 172 ? -17.956 -1.363 14.162 1.00 62.94 172 ASN A CA 1
ATOM 1412 C C . ASN A 1 172 ? -18.235 0.140 13.945 1.00 62.94 172 ASN A C 1
ATOM 1414 O O . ASN A 1 172 ? -18.649 0.859 14.850 1.00 62.94 172 ASN A O 1
ATOM 1418 N N . ILE A 1 173 ? -18.022 0.629 12.727 1.00 63.69 173 ILE A N 1
ATOM 1419 C CA . ILE A 1 173 ? -18.267 1.995 12.306 1.00 63.69 173 ILE A CA 1
ATOM 1420 C C . ILE A 1 173 ? -19.392 1.951 11.267 1.00 63.69 173 ILE A C 1
ATOM 1422 O O . ILE A 1 173 ? -19.243 1.385 10.184 1.00 63.69 173 ILE A O 1
ATOM 1426 N N . LYS A 1 174 ? -20.561 2.490 11.632 1.00 65.25 174 LYS A N 1
ATOM 1427 C CA . LYS A 1 174 ? -21.728 2.579 10.743 1.00 65.25 174 LYS A CA 1
ATOM 1428 C C . LYS A 1 174 ? -21.466 3.604 9.643 1.00 65.25 174 LYS A C 1
ATOM 1430 O O . LYS A 1 174 ? -21.524 4.796 9.917 1.00 65.25 174 LYS A O 1
ATOM 1435 N N . LEU A 1 175 ? -21.236 3.124 8.422 1.00 69.19 175 LEU A N 1
ATOM 1436 C CA . LEU A 1 175 ? -20.877 3.953 7.274 1.00 69.19 175 LEU A CA 1
ATOM 1437 C C . LEU A 1 175 ? -22.041 4.826 6.790 1.00 69.19 175 LEU A C 1
ATOM 1439 O O . LEU A 1 175 ? -23.126 4.337 6.480 1.00 69.19 175 LEU A O 1
ATOM 1443 N N . ASN A 1 176 ? -21.758 6.113 6.618 1.00 75.06 176 ASN A N 1
ATOM 1444 C CA . ASN A 1 176 ? -22.480 6.996 5.712 1.00 75.06 176 ASN A CA 1
ATOM 1445 C C . ASN A 1 176 ? -21.723 7.046 4.374 1.00 75.06 176 ASN A C 1
ATOM 1447 O O . ASN A 1 176 ? -20.711 7.744 4.252 1.00 75.06 176 ASN A O 1
ATOM 1451 N N . TYR A 1 177 ? -22.207 6.292 3.381 1.00 76.12 177 TYR A N 1
ATOM 1452 C CA . TYR A 1 177 ? -21.577 6.189 2.060 1.00 76.12 177 TYR A CA 1
ATOM 1453 C C . TYR A 1 177 ? -21.553 7.520 1.301 1.00 76.12 177 TYR A C 1
ATOM 1455 O O . TYR A 1 177 ? -20.587 7.794 0.596 1.00 76.12 177 TYR A O 1
ATOM 1463 N N . ARG A 1 178 ? -22.564 8.381 1.478 1.00 76.75 178 ARG A N 1
ATOM 1464 C CA . ARG A 1 178 ? -22.634 9.677 0.787 1.00 76.75 178 ARG A CA 1
ATOM 1465 C C . ARG A 1 178 ? -21.489 10.591 1.210 1.00 76.75 178 ARG A C 1
ATOM 1467 O O . ARG A 1 178 ? -20.781 11.123 0.362 1.00 76.75 178 ARG A O 1
ATOM 1474 N N . SER A 1 179 ? -21.274 10.741 2.514 1.00 75.12 179 SER A N 1
ATOM 1475 C CA . SER A 1 179 ? -20.182 11.578 3.025 1.00 75.12 179 SER A CA 1
ATOM 1476 C C . SER A 1 179 ? -18.809 10.989 2.695 1.00 75.12 179 SER A C 1
ATOM 1478 O O . SER A 1 179 ? -17.859 11.731 2.455 1.00 75.12 179 SER A O 1
ATOM 1480 N N . LEU A 1 180 ? -18.714 9.657 2.637 1.00 79.56 180 LEU A N 1
ATOM 1481 C CA . LEU A 1 180 ? -17.493 8.961 2.243 1.00 79.56 180 LEU A CA 1
ATOM 1482 C C . LEU A 1 180 ? -17.150 9.205 0.767 1.00 79.56 180 LEU A C 1
ATOM 1484 O O . LEU A 1 180 ? -15.991 9.461 0.462 1.00 79.56 180 LEU A O 1
ATOM 1488 N N . LEU A 1 181 ? -18.143 9.212 -0.129 1.00 78.19 181 LEU A N 1
ATOM 1489 C CA . LEU A 1 181 ? -17.945 9.555 -1.541 1.00 78.19 181 LEU A CA 1
ATOM 1490 C C . LEU A 1 181 ? -17.472 11.001 -1.723 1.00 78.19 181 LEU A C 1
ATOM 1492 O O . LEU A 1 181 ? -16.556 11.235 -2.501 1.00 78.19 181 LEU A O 1
ATOM 1496 N N . ILE A 1 182 ? -18.044 11.957 -0.983 1.00 80.19 182 ILE A N 1
ATOM 1497 C CA . ILE A 1 182 ? -17.664 13.377 -1.081 1.00 80.19 182 ILE A CA 1
ATOM 1498 C C . ILE A 1 182 ? -16.202 13.587 -0.668 1.00 80.19 182 ILE A C 1
ATOM 1500 O O . ILE A 1 182 ? -15.453 14.245 -1.382 1.00 80.19 182 ILE A O 1
ATOM 1504 N N . VAL A 1 183 ? -15.776 13.001 0.454 1.00 82.25 183 VAL A N 1
ATOM 1505 C CA . VAL A 1 183 ? -14.386 13.133 0.935 1.00 82.25 183 VAL A CA 1
ATOM 1506 C C . VAL A 1 183 ? -13.419 12.235 0.166 1.00 82.25 183 VAL A C 1
ATOM 1508 O O . VAL A 1 183 ? -12.235 12.541 0.067 1.00 82.25 183 VAL A O 1
ATOM 1511 N N . GLY A 1 184 ? -13.914 11.148 -0.420 1.00 82.62 184 GLY A N 1
ATOM 1512 C CA . GLY A 1 184 ? -13.151 10.296 -1.320 1.00 82.62 184 GLY A CA 1
ATOM 1513 C C . GLY A 1 184 ? -12.909 10.915 -2.698 1.00 82.62 184 GLY A C 1
ATOM 1514 O O . GLY A 1 184 ? -11.925 10.572 -3.351 1.00 82.62 184 GLY A O 1
ATOM 1515 N N . LEU A 1 185 ? -13.775 11.835 -3.138 1.00 85.00 185 LEU A N 1
ATOM 1516 C CA . LEU A 1 185 ? -13.748 12.415 -4.481 1.00 85.00 185 LEU A CA 1
ATOM 1517 C C . LEU A 1 185 ? -12.401 13.061 -4.845 1.00 85.00 185 LEU A C 1
ATOM 1519 O O . LEU A 1 185 ? -11.907 12.754 -5.925 1.00 85.00 185 LEU A O 1
ATOM 1523 N N . PRO A 1 186 ? -11.749 13.875 -3.989 1.00 85.31 186 PRO A N 1
ATOM 1524 C CA . PRO A 1 186 ? -10.456 14.472 -4.322 1.00 85.31 186 PRO A CA 1
ATOM 1525 C C . PRO A 1 186 ? -9.365 13.429 -4.598 1.00 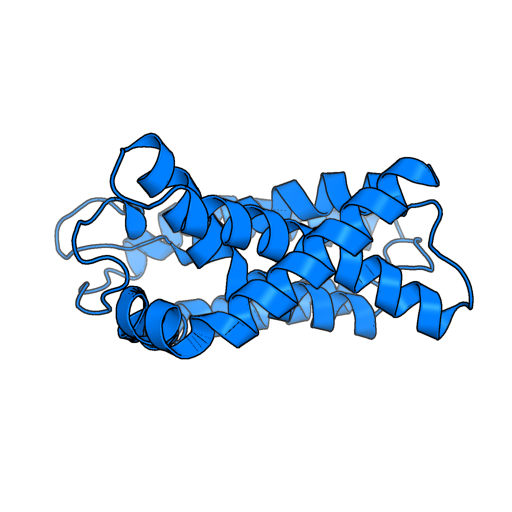85.31 186 PRO A C 1
ATOM 1527 O O . PRO A 1 186 ? -8.581 13.601 -5.527 1.00 85.31 186 PRO A O 1
ATOM 1530 N N . PHE A 1 187 ? -9.346 12.321 -3.846 1.00 82.50 187 PHE A N 1
ATOM 1531 C CA . PHE A 1 187 ? -8.404 11.218 -4.072 1.00 82.50 187 PHE A CA 1
ATOM 1532 C C . PHE A 1 187 ? -8.671 10.529 -5.412 1.00 82.50 187 PHE A C 1
ATOM 1534 O O . PHE A 1 187 ? -7.742 10.270 -6.173 1.00 82.50 187 PHE A O 1
ATOM 1541 N N . MET A 1 188 ? -9.947 10.268 -5.714 1.00 82.25 188 MET A N 1
ATOM 1542 C CA . MET A 1 188 ? -10.354 9.643 -6.974 1.00 82.25 188 MET A CA 1
ATOM 1543 C C . MET A 1 188 ? -10.077 10.553 -8.175 1.00 82.25 188 MET A C 1
ATOM 1545 O O . MET A 1 188 ? -9.595 10.071 -9.196 1.00 82.25 188 MET A O 1
ATOM 1549 N N . ILE A 1 189 ? -10.325 11.861 -8.052 1.00 85.38 189 ILE A N 1
ATOM 1550 C CA . ILE A 1 189 ? -10.023 12.855 -9.089 1.00 85.38 189 ILE A CA 1
ATOM 1551 C C . ILE A 1 189 ? -8.522 12.905 -9.342 1.00 85.38 189 ILE A C 1
ATOM 1553 O O . ILE A 1 189 ? -8.115 12.815 -10.493 1.00 85.38 189 ILE A O 1
ATOM 1557 N N . LEU A 1 190 ? -7.701 12.994 -8.293 1.00 83.00 190 LEU A N 1
ATOM 1558 C CA . LEU A 1 190 ? -6.248 13.028 -8.444 1.00 83.00 190 LEU A CA 1
ATOM 1559 C C . LEU A 1 190 ? -5.736 11.773 -9.163 1.00 83.00 190 LEU A C 1
ATOM 1561 O O . LEU A 1 190 ? -5.015 11.895 -10.148 1.00 83.00 190 LEU A O 1
ATOM 1565 N N . ALA A 1 191 ? -6.177 10.586 -8.735 1.00 78.75 191 ALA A N 1
ATOM 1566 C CA . ALA A 1 191 ? -5.822 9.329 -9.392 1.00 78.75 191 ALA A CA 1
ATOM 1567 C C . ALA A 1 191 ? -6.277 9.295 -10.861 1.00 78.75 191 ALA A C 1
ATOM 1569 O O . ALA A 1 191 ? -5.522 8.878 -11.736 1.00 78.75 191 ALA A O 1
ATOM 1570 N N . THR A 1 192 ? -7.488 9.783 -11.143 1.00 83.12 192 THR A N 1
ATOM 1571 C CA . THR A 1 192 ? -8.036 9.848 -12.505 1.00 83.12 192 THR A CA 1
ATOM 1572 C C . THR A 1 192 ? -7.243 10.813 -13.381 1.00 83.12 192 THR A C 1
ATOM 1574 O O . THR A 1 192 ? -6.929 10.469 -14.512 1.00 83.12 192 THR A O 1
ATOM 1577 N N . ILE A 1 193 ? -6.871 11.992 -12.872 1.00 84.88 193 ILE A N 1
ATOM 1578 C CA . ILE A 1 193 ? -6.041 12.964 -13.599 1.00 84.88 193 ILE A CA 1
ATOM 1579 C C . ILE A 1 193 ? -4.682 12.351 -13.929 1.00 84.88 193 ILE A C 1
ATOM 1581 O O . ILE A 1 193 ? -4.235 12.465 -15.065 1.00 84.88 193 ILE A O 1
ATOM 1585 N N . THR A 1 194 ? -4.042 11.671 -12.972 1.00 76.31 194 THR A N 1
ATOM 1586 C CA . THR A 1 194 ? -2.767 10.986 -13.218 1.00 76.31 194 THR A CA 1
ATOM 1587 C C . THR A 1 194 ? -2.912 9.931 -14.312 1.00 76.31 194 THR A C 1
ATOM 1589 O O . THR A 1 194 ? -2.117 9.910 -15.244 1.00 76.31 194 THR A O 1
ATOM 1592 N N . ILE A 1 195 ? -3.957 9.104 -14.242 1.00 78.50 195 ILE A N 1
ATOM 1593 C CA . ILE A 1 195 ? -4.253 8.086 -15.255 1.00 78.50 195 ILE A CA 1
ATOM 1594 C C . ILE A 1 195 ? -4.483 8.722 -16.637 1.00 78.50 195 ILE A C 1
ATOM 1596 O O . ILE A 1 195 ? -3.852 8.321 -17.611 1.00 78.50 195 ILE A O 1
ATOM 1600 N N . LEU A 1 196 ? -5.347 9.736 -16.729 1.00 80.62 196 LEU A N 1
ATOM 1601 C CA . LEU A 1 196 ? -5.684 10.398 -17.992 1.00 80.62 196 LEU A CA 1
ATOM 1602 C C . LEU A 1 196 ? -4.497 11.144 -18.599 1.00 80.62 196 LEU A C 1
ATOM 1604 O O . LEU A 1 196 ? -4.361 11.169 -19.818 1.00 80.62 196 LEU A O 1
ATOM 1608 N N . PHE A 1 197 ? -3.629 11.723 -17.769 1.00 80.75 197 PHE A N 1
ATOM 1609 C CA . PHE A 1 197 ? -2.403 12.362 -18.233 1.00 80.75 197 PHE A CA 1
ATOM 1610 C C . PHE A 1 197 ? -1.502 11.371 -18.981 1.00 80.75 197 PHE A C 1
ATOM 1612 O O . PHE A 1 197 ? -0.959 11.721 -20.025 1.00 80.75 197 PHE A O 1
ATOM 1619 N N . PHE A 1 198 ? -1.371 10.136 -18.492 1.00 71.69 198 PHE A N 1
ATOM 1620 C CA . PHE A 1 198 ? -0.605 9.110 -19.202 1.00 71.69 198 PHE A CA 1
ATOM 1621 C C . PHE A 1 198 ? -1.306 8.648 -20.481 1.00 71.69 198 PHE A C 1
ATOM 1623 O O . PHE A 1 198 ? -0.648 8.520 -21.504 1.00 71.69 198 PHE A O 1
ATOM 1630 N N . VAL A 1 199 ? -2.631 8.483 -20.465 1.00 74.75 199 VAL A N 1
ATOM 1631 C CA . VAL A 1 199 ? -3.386 8.082 -21.668 1.00 74.75 199 VAL A CA 1
ATOM 1632 C C . VAL A 1 199 ? -3.322 9.135 -22.776 1.00 74.75 199 VAL A C 1
ATOM 1634 O O . VAL A 1 199 ? -3.244 8.775 -23.939 1.00 74.75 199 VAL A O 1
ATOM 1637 N N . TYR A 1 200 ? -3.382 10.425 -22.441 1.00 75.38 200 TYR A N 1
ATOM 1638 C CA . TYR A 1 200 ? -3.414 11.498 -23.440 1.00 75.38 200 TYR A CA 1
ATOM 1639 C C . TYR A 1 200 ? -2.046 11.792 -24.073 1.00 75.38 200 TYR A C 1
ATOM 1641 O O . TYR A 1 200 ? -1.985 12.266 -25.202 1.00 75.38 200 TYR A O 1
ATOM 1649 N N . ASN A 1 201 ? -0.954 11.560 -23.339 1.00 70.25 201 ASN A N 1
ATOM 1650 C CA . ASN A 1 201 ? 0.403 11.883 -23.794 1.00 70.25 201 ASN A CA 1
ATOM 1651 C C . ASN A 1 201 ? 1.142 10.700 -24.451 1.00 70.25 201 ASN A C 1
ATOM 1653 O O . ASN A 1 201 ? 2.340 10.822 -24.707 1.00 70.25 201 ASN A O 1
ATOM 1657 N N . ASN A 1 202 ? 0.452 9.585 -24.712 1.00 58.75 202 ASN A N 1
ATOM 1658 C CA . ASN A 1 202 ? 0.953 8.433 -25.472 1.00 58.75 202 ASN A CA 1
ATOM 1659 C C . ASN A 1 202 ? 0.133 8.239 -26.745 1.00 58.75 202 ASN A C 1
ATOM 1661 O O . ASN A 1 202 ? 0.734 7.800 -27.750 1.00 58.75 202 ASN A O 1
#

Radius of gyration: 17.37 Å; chains: 1; bounding box: 48×29×47 Å